Protein AF-0000000086098147 (afdb_homodimer)

Solvent-accessible surface area (backbone atoms only — not comparable to full-atom values): 19513 Å² total; per-residue (Å²): 82,72,62,75,62,62,41,30,36,31,54,43,58,55,86,90,42,42,71,68,48,38,53,51,36,35,34,54,76,64,69,35,59,87,55,44,49,56,26,20,33,31,35,41,34,34,75,43,71,56,96,86,37,81,32,39,36,33,42,40,36,71,19,50,67,72,59,35,91,57,83,54,73,76,68,41,62,80,47,18,20,37,42,38,38,22,32,85,49,65,65,38,50,64,45,44,58,57,50,50,50,50,41,49,71,68,45,60,88,49,50,54,36,36,37,36,24,49,33,83,80,43,64,68,60,75,74,55,85,60,61,74,34,62,79,68,72,29,56,74,40,72,20,14,46,90,80,46,45,54,38,55,58,51,52,50,53,47,48,52,48,13,46,51,34,63,76,50,62,61,71,61,60,58,48,48,54,50,46,56,71,66,44,83,78,63,75,60,61,41,31,35,31,52,45,56,56,86,89,40,42,69,68,49,37,54,50,35,36,34,52,74,65,70,34,56,86,56,44,48,55,24,18,34,30,36,41,33,34,73,44,72,58,96,86,36,83,32,40,36,33,40,40,35,70,19,49,68,70,60,33,90,59,84,56,70,76,67,40,61,79,47,17,19,36,41,38,39,20,34,85,50,66,66,38,50,63,45,44,58,57,49,51,49,49,40,49,70,67,45,58,87,49,51,55,36,37,36,36,24,48,35,84,80,44,64,68,59,75,74,55,85,61,62,74,34,62,79,67,71,29,57,73,41,70,20,16,48,89,78,46,44,53,38,56,58,52,52,50,51,46,47,52,48,14,48,51,35,64,76,52,63,61,72,60,60,59,48,48,55,51,47,55,70,66,41

pLDDT: mean 83.16, std 17.84, range [28.67, 98.31]

Organism: Naegleria lovaniensis (NCBI:txid51637)

InterPro domains:
  IPR001806 Small GTPase [PF00071] (8-161)
  IPR001806 Small GTPase [SM00174] (9-165)
  IPR005225 Small GTP-binding domain [TIGR00231] (5-155)
  IPR027417 P-loop containing nucleoside triphosphate hydrolase [G3DSA:3.40.50.300] (1-178)
  IPR027417 P-loop containing nucleoside triphosphate hydrolase [SSF52540] (4-171)

Radius of gyration: 21.92 Å; Cα contacts (8 Å, |Δi|>4): 686; chains: 2; bounding box: 45×56×49 Å

Secondary structure (DSSP, 8-state):
----SEEEEEEEE-TTSSHHHHHHHHHHHTT-GGG-EEEEEEEEEEEEEETTEEEEEEEEEE-SS----SPPGGGTTT--EEEEEE-SSHHHHHTHHHHHHHHHHHSTT--EEEEE--TTT-GGGGGS--HHHHHTT--EEE--TTT-TTHHHHHHHHHHHHHHHHHS--HHHHHHHHHHHH-/----SEEEEEEEE-TTSSHHHHHHHHHHHTT-GGG-EEEEEEEEEEEEEETTEEEEEEEEEE-SS----SPPGGGTTT--EEEEEE-SSHHHHHTHHHHHHHHHHHSTT--EEEEE--TTT-GGGGGS--HHHHHTT--EEE--TTT-TTHHHHHHHHHHHHHHHHHS--HHHHHHHHHHHH-

Sequence (366 aa):
MSSSKVIKVILLGDSAVGKSKLVERFLIDGYREQQQSTFALNIFTYKSKIDGEDCDIEFWDTAGQERFNNVHPSYYHQAHACILVFDDRQITYKNLEKWYNELQTYRKGIPAIVVCNKIDLNMDVTKTTFNFASKRELPLYYVSAADGTNVVKAFTDALKLAKKCRDNPEKEFVDDVLELLKDMSSSKVIKVILLGDSAVGKSKLVERFLIDGYREQQQSTFALNIFTYKSKIDGEDCDIEFWDTAGQERFNNVHPSYYHQAHACILVFDDRQITYKNLEKWYNELQTYRKGIPAIVVCNKIDLNMDVTKTTFNFASKRELPLYYVSAADGTNVVKAFTDALKLAKKCRDNPEKEFVDDVLELLKD

Foldseek 3Di:
DPQPPDQAEAEDFFPPLCPVLLVVLQCVVVVVVVVDDDWAKDKDWDWDADPNDIDIDIDIDTDDDDDDGDDDLVRLPPHQEYEYEGEPDPVRLVCSVVRVVVNCVRPNDHAYAYEYEPCVVPVCVVVDDRVVCVVVVHHYYYAYSPVGRCSNVVVVVRRVSSVVCSVPPPPVVVVVVVVVVVD/DPQPPDQAEAEDFFPPLCPVLLVVLQCVVVVVVVVDDDWAKDKDWDWDADPNDIDIDIDIDTDDDDDDGDDDLVRLPPHQEYEYEGEPDVVRLVCSVVRVVVNCVRPNDHAYAYEYEPCVVPVCVVVDDRVVCVVVVHHYYYAYSVVGRCSNVVVVVRRVSSVVCSVCPPPVVVVVVVVVVVD

Nearest PDB structures (foldseek):
  1yzn-assembly1_A  TM=6.787E-01  e=1.885E-13  Saccharomyces cerevisiae
  1oiw-assembly1_A  TM=6.828E-01  e=6.830E-13  Homo sapiens
  5ez5-assembly1_A  TM=6.878E-01  e=9.423E-13  Homo sapiens
  4d0g-assembly1_A  TM=6.805E-01  e=1.386E-12  Homo sapiens
  3sfv-assembly1_A  TM=6.787E-01  e=2.320E-12  Homo sapiens

Structure (mmCIF, N/CA/C/O backbone):
data_AF-0000000086098147-model_v1
#
loop_
_entity.id
_entity.type
_entity.pdbx_description
1 polymer 'Rab family small GTPase'
#
loop_
_atom_site.group_PDB
_atom_site.id
_atom_site.type_symbol
_atom_site.label_atom_id
_atom_site.label_alt_id
_atom_site.label_comp_id
_atom_site.label_asym_id
_atom_site.label_entity_id
_atom_site.label_seq_id
_atom_site.pdbx_PDB_ins_code
_atom_site.Cartn_x
_atom_site.Cartn_y
_atom_site.Cartn_z
_atom_site.occupancy
_atom_site.B_iso_or_equiv
_atom_site.auth_seq_id
_atom_site.auth_comp_id
_atom_site.auth_asym_id
_atom_site.auth_atom_id
_atom_site.pdbx_PDB_model_num
ATOM 1 N N . MET A 1 1 ? 25.016 11.453 -5.336 1 28.91 1 MET A N 1
ATOM 2 C CA . MET A 1 1 ? 24.062 10.398 -4.977 1 28.91 1 MET A CA 1
ATOM 3 C C . MET A 1 1 ? 22.656 10.758 -5.445 1 28.91 1 MET A C 1
ATOM 5 O O . MET A 1 1 ? 22.125 11.805 -5.086 1 28.91 1 MET A O 1
ATOM 9 N N . SER A 1 2 ? 22.25 10.445 -6.531 1 37.5 2 SER A N 1
ATOM 10 C CA . SER A 1 2 ? 21.031 10.977 -7.125 1 37.5 2 SER A CA 1
ATOM 11 C C . SER A 1 2 ? 19.844 10.82 -6.18 1 37.5 2 SER A C 1
ATOM 13 O O . SER A 1 2 ? 19.5 9.703 -5.781 1 37.5 2 SER A O 1
ATOM 15 N N . SER A 1 3 ? 19.75 11.641 -5.109 1 45.03 3 SER A N 1
ATOM 16 C CA . SER A 1 3 ? 18.75 11.766 -4.043 1 45.03 3 SER A CA 1
ATOM 17 C C . SER A 1 3 ? 17.359 11.445 -4.547 1 45.03 3 SER A C 1
ATOM 19 O O . SER A 1 3 ? 17.016 11.758 -5.691 1 45.03 3 SER A O 1
ATOM 21 N N . SER A 1 4 ? 16.891 10.359 -4.023 1 55.78 4 SER A N 1
ATOM 22 C CA . SER A 1 4 ? 15.531 10.023 -4.461 1 55.78 4 SER A CA 1
ATOM 23 C C . SER A 1 4 ? 14.695 11.281 -4.688 1 55.78 4 SER A C 1
ATOM 25 O O . SER A 1 4 ? 14.742 12.211 -3.883 1 55.78 4 SER A O 1
ATOM 27 N N . LYS A 1 5 ? 14.312 11.539 -5.836 1 74.19 5 LYS A N 1
ATOM 28 C CA . LYS A 1 5 ? 13.547 12.703 -6.258 1 74.19 5 LYS A CA 1
ATOM 29 C C . LYS A 1 5 ? 12.164 12.719 -5.609 1 74.19 5 LYS A C 1
ATOM 31 O O . LYS A 1 5 ? 11.469 13.734 -5.652 1 74.19 5 LYS A O 1
ATOM 36 N N . VAL A 1 6 ? 11.961 11.648 -4.711 1 88.25 6 VAL A N 1
ATOM 37 C CA . VAL A 1 6 ? 10.578 11.555 -4.242 1 88.25 6 VAL A CA 1
ATOM 38 C C . VAL A 1 6 ? 10.484 12.102 -2.818 1 88.25 6 VAL A C 1
ATOM 40 O O . VAL A 1 6 ? 11.367 11.859 -1.989 1 88.25 6 VAL A O 1
ATOM 43 N N . ILE A 1 7 ? 9.539 12.938 -2.564 1 92.69 7 ILE A N 1
ATOM 44 C CA . ILE A 1 7 ? 9.172 13.383 -1.225 1 92.69 7 ILE A CA 1
ATOM 45 C C . ILE A 1 7 ? 7.965 12.586 -0.731 1 92.69 7 ILE A C 1
ATOM 47 O O . ILE A 1 7 ? 6.887 12.656 -1.322 1 92.69 7 ILE A O 1
ATOM 51 N N . LYS A 1 8 ? 8.188 11.805 0.292 1 93.06 8 LYS A N 1
ATOM 52 C CA . LYS A 1 8 ? 7.152 10.945 0.85 1 93.06 8 LYS A CA 1
ATOM 53 C C . LYS A 1 8 ? 6.59 11.531 2.145 1 93.06 8 LYS A C 1
ATOM 55 O O . LYS A 1 8 ? 7.32 11.695 3.125 1 93.06 8 LYS A O 1
ATOM 60 N N . VAL A 1 9 ? 5.301 11.828 2.133 1 96.25 9 VAL A N 1
ATOM 61 C CA . VAL A 1 9 ? 4.586 12.312 3.311 1 96.25 9 VAL A CA 1
ATOM 62 C C . VAL A 1 9 ? 3.537 11.281 3.732 1 96.25 9 VAL A C 1
ATOM 64 O O . VAL A 1 9 ? 2.756 10.805 2.904 1 96.25 9 VAL A O 1
ATOM 67 N N . ILE A 1 10 ? 3.51 10.906 5.031 1 95.62 10 ILE A N 1
ATOM 68 C CA . ILE A 1 10 ? 2.545 9.922 5.516 1 95.62 10 ILE A CA 1
ATOM 69 C C . ILE A 1 10 ? 1.499 10.609 6.387 1 95.62 10 ILE A C 1
ATOM 71 O O . ILE A 1 10 ? 1.782 11.633 7.02 1 95.62 10 ILE A O 1
ATOM 75 N N . LEU A 1 11 ? 0.272 10.102 6.348 1 95.25 11 LEU A N 1
ATOM 76 C CA . LEU A 1 11 ? -0.796 10.578 7.219 1 95.25 11 LEU A CA 1
ATOM 77 C C . LEU A 1 11 ? -1.138 9.539 8.281 1 95.25 11 LEU A C 1
ATOM 79 O O . LEU A 1 11 ? -1.295 8.359 7.973 1 95.25 11 LEU A O 1
ATOM 83 N N . LEU A 1 12 ? -1.218 9.977 9.484 1 93.62 12 LEU A N 1
ATOM 84 C CA . LEU A 1 12 ? -1.611 9.125 10.602 1 93.62 12 LEU A CA 1
ATOM 85 C C . LEU A 1 12 ? -2.801 9.719 11.352 1 93.62 12 LEU A C 1
ATOM 87 O O . LEU A 1 12 ? -2.902 10.938 11.492 1 93.62 12 LEU A O 1
ATOM 91 N N . GLY A 1 13 ? -3.607 8.875 11.828 1 92.5 13 GLY A N 1
ATOM 92 C CA . GLY A 1 13 ? -4.805 9.234 12.578 1 92.5 13 GLY A CA 1
ATOM 93 C C . GLY A 1 13 ? -5.879 8.164 12.523 1 92.5 13 GLY A C 1
ATOM 94 O O . GLY A 1 13 ? -5.777 7.211 11.75 1 92.5 13 GLY A O 1
ATOM 95 N N . ASP A 1 14 ? -6.898 8.391 13.281 1 89 14 ASP A N 1
ATOM 96 C CA . ASP A 1 14 ? -7.977 7.41 13.367 1 89 14 ASP A CA 1
ATOM 97 C C . ASP A 1 14 ? -8.695 7.266 12.023 1 89 14 ASP A C 1
ATOM 99 O O . ASP A 1 14 ? -8.625 8.156 11.172 1 89 14 ASP A O 1
ATOM 103 N N . SER A 1 15 ? -9.375 6.09 11.891 1 81.88 15 SER A N 1
ATOM 104 C CA . SER A 1 15 ? -10.297 5.93 10.766 1 81.88 15 SER A CA 1
ATOM 105 C C . SER A 1 15 ? -11.383 6.996 10.789 1 81.88 15 SER A C 1
ATOM 107 O O . SER A 1 15 ? -11.812 7.434 11.859 1 81.88 15 SER A O 1
ATOM 109 N N . ALA A 1 16 ? -11.711 7.496 9.633 1 87.5 16 ALA A N 1
ATOM 110 C CA . ALA A 1 16 ? -12.875 8.352 9.414 1 87.5 16 ALA A CA 1
ATOM 111 C C . ALA A 1 16 ? -12.594 9.789 9.852 1 87.5 16 ALA A C 1
ATOM 113 O O . ALA A 1 16 ? -13.5 10.625 9.875 1 87.5 16 ALA A O 1
ATOM 114 N N . VAL A 1 17 ? -11.305 10.125 10.211 1 93.12 17 VAL A N 1
ATOM 115 C CA . VAL A 1 17 ? -11.016 11.508 10.57 1 93.12 17 VAL A CA 1
ATOM 116 C C . VAL A 1 17 ? -10.891 12.352 9.305 1 93.12 17 VAL A C 1
ATOM 118 O O . VAL A 1 17 ? -10.875 13.586 9.375 1 93.12 17 VAL A O 1
ATOM 121 N N . GLY A 1 18 ? -10.719 11.789 8.125 1 92.5 18 GLY A N 1
ATOM 122 C CA . GLY A 1 18 ? -10.75 12.508 6.863 1 92.5 18 GLY A CA 1
ATOM 123 C C . GLY A 1 18 ? -9.391 12.602 6.195 1 92.5 18 GLY A C 1
ATOM 124 O O . GLY A 1 18 ? -9.125 13.531 5.43 1 92.5 18 GLY A O 1
ATOM 125 N N . LYS A 1 19 ? -8.484 11.664 6.473 1 91.94 19 LYS A N 1
ATOM 126 C CA . LYS A 1 19 ? -7.137 11.672 5.918 1 91.94 19 LYS A CA 1
ATOM 127 C C . LYS A 1 19 ? -7.172 11.672 4.391 1 91.94 19 LYS A C 1
ATOM 129 O O . LYS A 1 19 ? -6.551 12.531 3.754 1 91.94 19 LYS A O 1
ATOM 134 N N . SER A 1 20 ? -7.996 10.789 3.826 1 88.38 20 SER A N 1
ATOM 135 C CA . SER A 1 20 ? -8.07 10.695 2.373 1 88.38 20 SER A CA 1
ATOM 136 C C . SER A 1 20 ? -8.727 11.93 1.771 1 88.38 20 SER A C 1
ATOM 138 O O . SER A 1 20 ? -8.273 12.438 0.742 1 88.38 20 SER A O 1
ATOM 140 N N . LYS A 1 21 ? -9.781 12.43 2.449 1 91.62 21 LYS A N 1
ATOM 141 C CA . LYS A 1 21 ? -10.477 13.602 1.944 1 91.62 21 LYS A CA 1
ATOM 142 C C . LYS A 1 21 ? -9.578 14.836 1.978 1 91.62 21 LYS A C 1
ATOM 144 O O . LYS A 1 21 ? -9.68 15.711 1.112 1 91.62 21 LYS A O 1
ATOM 149 N N . LEU A 1 22 ? -8.688 14.883 3 1 95.12 22 LEU A N 1
ATOM 150 C CA . LEU A 1 22 ? -7.738 15.992 3.082 1 95.12 22 LEU A CA 1
ATOM 151 C C . LEU A 1 22 ? -6.781 15.977 1.894 1 95.12 22 LEU A C 1
ATOM 153 O O . LEU A 1 22 ? -6.543 17.016 1.271 1 95.12 22 LEU A O 1
ATOM 157 N N . VAL A 1 23 ? -6.262 14.82 1.572 1 92.94 23 VAL A N 1
ATOM 158 C CA . VAL A 1 23 ? -5.34 14.703 0.45 1 92.94 23 VAL A CA 1
ATOM 159 C C . VAL A 1 23 ? -6.051 15.07 -0.85 1 92.94 23 VAL A C 1
ATOM 161 O O . VAL A 1 23 ? -5.527 15.844 -1.653 1 92.94 23 VAL A O 1
ATOM 164 N N . GLU A 1 24 ? -7.262 14.555 -0.996 1 89.38 24 GLU A N 1
ATOM 165 C CA . GLU A 1 24 ? -8.047 14.852 -2.191 1 89.38 24 GLU A CA 1
ATOM 166 C C . GLU A 1 24 ? -8.305 16.344 -2.324 1 89.38 24 GLU A C 1
ATOM 168 O O . GLU A 1 24 ? -8.156 16.922 -3.408 1 89.38 24 GLU A O 1
ATOM 173 N N . ARG A 1 25 ? -8.711 16.953 -1.198 1 92.12 25 ARG A N 1
ATOM 174 C CA . ARG A 1 25 ? -8.984 18.391 -1.182 1 92.12 25 ARG A CA 1
ATOM 175 C C . ARG A 1 25 ? -7.738 19.188 -1.566 1 92.12 25 ARG A C 1
ATOM 177 O O . ARG A 1 25 ? -7.82 20.125 -2.357 1 92.12 25 ARG A O 1
ATOM 184 N N . PHE A 1 26 ? -6.621 18.828 -1.084 1 93.75 26 PHE A N 1
ATOM 185 C CA . PHE A 1 26 ? -5.367 19.5 -1.393 1 93.75 26 PHE A CA 1
ATOM 186 C C . PHE A 1 26 ? -5.047 19.406 -2.879 1 93.75 26 PHE A C 1
ATOM 188 O O . PHE A 1 26 ? -4.684 20.406 -3.51 1 93.75 26 PHE A O 1
ATOM 195 N N . LEU A 1 27 ? -5.18 18.234 -3.389 1 89 27 LEU A N 1
ATOM 196 C CA . LEU A 1 27 ? -4.859 18.016 -4.793 1 89 27 LEU A CA 1
ATOM 197 C C . LEU A 1 27 ? -5.82 18.781 -5.699 1 89 27 LEU A C 1
ATOM 199 O O . LEU A 1 27 ? -5.41 19.328 -6.723 1 89 27 LEU A O 1
ATOM 203 N N . ILE A 1 28 ? -7.059 18.844 -5.297 1 84.19 28 ILE A N 1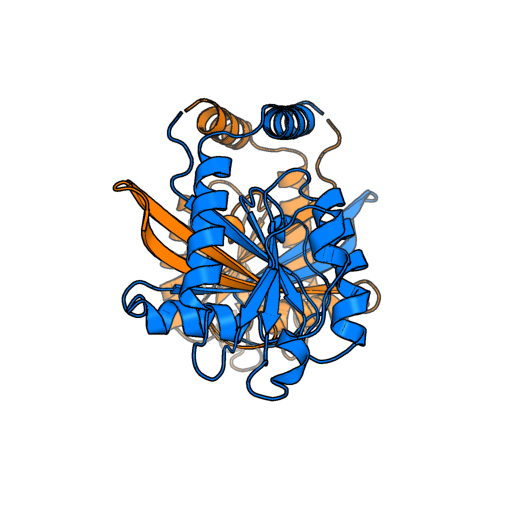
ATOM 204 C CA . ILE A 1 28 ? -8.078 19.547 -6.066 1 84.19 28 ILE A CA 1
ATOM 205 C C . ILE A 1 28 ? -7.805 21.047 -6.02 1 84.19 28 ILE A C 1
ATOM 207 O O . ILE A 1 28 ? -7.789 21.719 -7.055 1 84.19 28 ILE A O 1
ATOM 211 N N . ASP A 1 29 ? -7.562 21.547 -4.832 1 86.25 29 ASP A N 1
ATOM 212 C CA . ASP A 1 29 ? -7.395 22.984 -4.637 1 86.25 29 ASP A CA 1
ATOM 213 C C . ASP A 1 29 ? -6.102 23.484 -5.273 1 86.25 29 ASP A C 1
ATOM 215 O O . ASP A 1 29 ? -5.984 24.656 -5.629 1 86.25 29 ASP A O 1
ATOM 219 N N . GLY A 1 30 ? -5.176 22.641 -5.441 1 77 30 GLY A N 1
ATOM 220 C CA . GLY A 1 30 ? -3.918 23.016 -6.07 1 77 30 GLY A CA 1
ATOM 221 C C . GLY A 1 30 ? -3.912 22.781 -7.57 1 77 30 GLY A C 1
ATOM 222 O O . GLY A 1 30 ? -2.891 23 -8.227 1 77 30 GLY A O 1
ATOM 223 N N . TYR A 1 31 ? -5.094 22.469 -8.133 1 67.94 31 TYR A N 1
ATOM 224 C CA . TYR A 1 31 ? -5.246 22.141 -9.547 1 67.94 31 TYR A CA 1
ATOM 225 C C . TYR A 1 31 ? -4.234 21.078 -9.977 1 67.94 31 TYR A C 1
ATOM 227 O O . TYR A 1 31 ? -3.605 21.203 -11.031 1 67.94 31 TYR A O 1
ATOM 235 N N . ARG A 1 32 ? -3.992 20.25 -9.078 1 69.81 32 ARG A N 1
ATOM 236 C CA . ARG A 1 32 ? -2.998 19.203 -9.297 1 69.81 32 ARG A CA 1
ATOM 237 C C . ARG A 1 32 ? -3.658 17.891 -9.727 1 69.81 32 ARG A C 1
ATOM 239 O O . ARG A 1 32 ? -3.002 16.859 -9.797 1 69.81 32 ARG A O 1
ATOM 246 N N . GLU A 1 33 ? -4.93 18 -10.102 1 63.22 33 GLU A N 1
ATOM 247 C CA . GLU A 1 33 ? -5.707 16.797 -10.391 1 63.22 33 GLU A CA 1
ATOM 248 C C . GLU A 1 33 ? -5.219 16.125 -11.672 1 63.22 33 GLU A C 1
ATOM 250 O O . GLU A 1 33 ? -5.262 14.898 -11.781 1 63.22 33 GLU A O 1
ATOM 255 N N . GLN A 1 34 ? -4.773 16.984 -12.516 1 60.09 34 GLN A N 1
ATOM 256 C CA . GLN A 1 34 ? -4.414 16.422 -13.812 1 60.09 34 GLN A CA 1
ATOM 257 C C . GLN A 1 34 ? -3.08 15.68 -13.742 1 60.09 34 GLN A C 1
ATOM 259 O O . GLN A 1 34 ? -2.783 14.836 -14.594 1 60.09 34 GLN A O 1
ATOM 264 N N . GLN A 1 35 ? -2.332 15.938 -12.711 1 62.41 35 GLN A N 1
ATOM 265 C CA . GLN A 1 35 ? -1.007 15.336 -12.617 1 62.41 35 GLN A CA 1
ATOM 266 C C . GLN A 1 35 ? -0.928 14.359 -11.438 1 62.41 35 GLN A C 1
ATOM 268 O O . GLN A 1 35 ? 0.165 14.016 -10.992 1 62.41 35 GLN A O 1
ATOM 273 N N . GLN A 1 36 ? -2.152 13.992 -11.039 1 72.81 36 GLN A N 1
ATOM 274 C CA . GLN A 1 36 ? -2.119 13.141 -9.859 1 72.81 36 GLN A CA 1
ATOM 275 C C . GLN A 1 36 ? -2.496 11.703 -10.203 1 72.81 36 GLN A C 1
ATOM 277 O O . GLN A 1 36 ? -3.215 11.461 -11.172 1 72.81 36 GLN A O 1
ATOM 282 N N . SER A 1 37 ? -1.843 10.773 -9.57 1 75.62 37 SER A N 1
ATOM 283 C CA . SER A 1 37 ? -2.219 9.359 -9.617 1 75.62 37 SER A CA 1
ATOM 284 C C . SER A 1 37 ? -2.434 8.805 -8.211 1 75.62 37 SER A C 1
ATOM 286 O O . SER A 1 37 ? -1.877 9.32 -7.242 1 75.62 37 SER A O 1
ATOM 288 N N . THR A 1 38 ? -3.385 7.922 -8.141 1 75.62 38 THR A N 1
ATOM 289 C CA . THR A 1 38 ? -3.613 7.227 -6.879 1 75.62 38 THR A CA 1
ATOM 290 C C . THR A 1 38 ? -3.381 5.73 -7.039 1 75.62 38 THR A C 1
ATOM 292 O O . THR A 1 38 ? -3.781 5.137 -8.039 1 75.62 38 THR A O 1
ATOM 295 N N . PHE A 1 39 ? -2.607 5.215 -6.188 1 77.06 39 PHE A N 1
ATOM 296 C CA . PHE A 1 39 ? -2.363 3.781 -6.117 1 77.06 39 PHE A CA 1
ATOM 297 C C . PHE A 1 39 ? -2.967 3.191 -4.848 1 77.06 39 PHE A C 1
ATOM 299 O O . PHE A 1 39 ? -2.904 3.805 -3.781 1 77.06 39 PHE A O 1
ATOM 306 N N . ALA A 1 40 ? -3.65 2.068 -5.02 1 78.62 40 ALA A N 1
ATOM 307 C CA . ALA A 1 40 ? -4.18 1.323 -3.883 1 78.62 40 ALA A CA 1
ATOM 308 C C . ALA A 1 40 ? -3.523 -0.049 -3.77 1 78.62 40 ALA A C 1
ATOM 310 O O . ALA A 1 40 ? -3.297 -0.72 -4.777 1 78.62 40 ALA A O 1
ATOM 311 N N . LEU A 1 41 ? -3.205 -0.387 -2.619 1 82.69 41 LEU A N 1
ATOM 312 C CA . LEU A 1 41 ? -2.479 -1.625 -2.361 1 82.69 41 LEU A CA 1
ATOM 313 C C . LEU A 1 41 ? -3.059 -2.357 -1.157 1 82.69 41 LEU A C 1
ATOM 315 O O . LEU A 1 41 ? -3.387 -1.733 -0.145 1 82.69 41 LEU A O 1
ATOM 319 N N . ASN A 1 42 ? -3.258 -3.691 -1.294 1 82.88 42 ASN A N 1
ATOM 320 C CA . ASN A 1 42 ? -3.605 -4.57 -0.183 1 82.88 42 ASN A CA 1
ATOM 321 C C . ASN A 1 42 ? -2.441 -5.48 0.198 1 82.88 42 ASN A C 1
ATOM 323 O O . ASN A 1 42 ? -1.794 -6.066 -0.672 1 82.88 42 ASN A O 1
ATOM 327 N N . ILE A 1 43 ? -2.174 -5.492 1.425 1 83.56 43 ILE A N 1
ATOM 328 C CA . ILE A 1 43 ? -1.152 -6.395 1.94 1 83.56 43 ILE A CA 1
ATOM 329 C C . ILE A 1 43 ? -1.794 -7.422 2.871 1 83.56 43 ILE A C 1
ATOM 331 O O . ILE A 1 43 ? -2.398 -7.062 3.883 1 83.56 43 ILE A O 1
ATOM 335 N N . PHE A 1 44 ? -1.731 -8.758 2.518 1 84.31 44 PHE A N 1
ATOM 336 C CA . PHE A 1 44 ? -2.182 -9.867 3.35 1 84.31 44 PHE A CA 1
ATOM 337 C C . PHE A 1 44 ? -1.006 -10.508 4.078 1 84.31 44 PHE A C 1
ATOM 339 O O . PHE A 1 44 ? -0.03 -10.922 3.445 1 84.31 44 PHE A O 1
ATOM 346 N N . THR A 1 45 ? -1 -10.609 5.383 1 85.25 45 THR A N 1
ATOM 347 C CA . THR A 1 45 ? 0.094 -11.203 6.145 1 85.25 45 THR A CA 1
ATOM 348 C C . THR A 1 45 ? -0.401 -12.391 6.965 1 85.25 45 THR A C 1
ATOM 350 O O . THR A 1 45 ? -1.552 -12.406 7.406 1 85.25 45 THR A O 1
ATOM 353 N N . TYR A 1 46 ? 0.422 -13.414 7.047 1 83.75 46 TYR A N 1
ATOM 354 C CA . TYR A 1 46 ? 0.183 -14.523 7.961 1 83.75 46 TYR A CA 1
ATOM 355 C C . TYR A 1 46 ? 1.485 -15.234 8.305 1 83.75 46 TYR A C 1
ATOM 357 O O . TYR A 1 46 ? 2.502 -15.047 7.633 1 83.75 46 TYR A O 1
ATOM 365 N N . LYS A 1 47 ? 1.435 -15.898 9.445 1 84.88 47 LYS A N 1
ATOM 366 C CA . LYS A 1 47 ? 2.592 -16.688 9.867 1 84.88 47 LYS A CA 1
ATOM 367 C C . LYS A 1 47 ? 2.455 -18.141 9.43 1 84.88 47 LYS A C 1
ATOM 369 O O . LYS A 1 47 ? 1.365 -18.719 9.5 1 84.88 47 LYS A O 1
ATOM 374 N N . SER A 1 48 ? 3.613 -18.641 8.891 1 83.44 48 SER A N 1
ATOM 375 C CA . SER A 1 48 ? 3.609 -20.031 8.469 1 83.44 48 SER A CA 1
ATOM 376 C C . SER A 1 48 ? 4.969 -20.688 8.711 1 83.44 48 SER A C 1
ATOM 378 O O . SER A 1 48 ? 5.969 -19.984 8.906 1 83.44 48 SER A O 1
ATOM 380 N N . LYS A 1 49 ? 4.836 -22 8.797 1 82.38 49 LYS A N 1
ATOM 381 C CA . LYS A 1 49 ? 6.066 -22.781 8.82 1 82.38 49 LYS A CA 1
ATOM 382 C C . LYS A 1 49 ? 6.375 -23.375 7.449 1 82.38 49 LYS A C 1
ATOM 384 O O . LYS A 1 49 ? 5.547 -24.062 6.867 1 82.38 49 LYS A O 1
ATOM 389 N N . ILE A 1 50 ? 7.488 -22.891 6.875 1 84.19 50 ILE A N 1
ATOM 390 C CA . ILE A 1 50 ? 7.941 -23.438 5.602 1 84.19 50 ILE A CA 1
ATOM 391 C C . ILE A 1 50 ? 9.258 -24.203 5.805 1 84.19 50 ILE A C 1
ATOM 393 O O . ILE A 1 50 ? 10.25 -23.625 6.254 1 84.19 50 ILE A O 1
ATOM 397 N N . ASP A 1 51 ? 9.25 -25.516 5.453 1 82.38 51 ASP A N 1
ATOM 398 C CA . ASP A 1 51 ? 10.406 -26.375 5.66 1 82.38 51 ASP A CA 1
ATOM 399 C C . ASP A 1 51 ? 10.922 -26.281 7.094 1 82.38 51 ASP A C 1
ATOM 401 O O . ASP A 1 51 ? 12.125 -26.109 7.316 1 82.38 51 ASP A O 1
ATOM 405 N N . GLY A 1 52 ? 10.055 -26.172 8.055 1 81.56 52 GLY A N 1
ATOM 406 C CA . GLY A 1 52 ? 10.375 -26.203 9.477 1 81.56 52 GLY A CA 1
ATOM 407 C C . GLY A 1 52 ? 10.75 -24.844 10.039 1 81.56 52 GLY A C 1
ATOM 408 O O . GLY A 1 52 ? 10.992 -24.719 11.234 1 81.56 52 GLY A O 1
ATOM 409 N N . GLU A 1 53 ? 10.82 -23.875 9.188 1 84.94 53 GLU A N 1
ATOM 410 C CA . GLU A 1 53 ? 11.211 -22.531 9.633 1 84.94 53 GLU A CA 1
ATOM 411 C C . GLU A 1 53 ? 10.008 -21.609 9.719 1 84.94 53 GLU A C 1
ATOM 413 O O . GLU A 1 53 ? 9.18 -21.562 8.812 1 84.94 53 GLU A O 1
ATOM 418 N N . ASP A 1 54 ? 9.961 -20.922 10.828 1 85.88 54 ASP A N 1
ATOM 419 C CA . ASP A 1 54 ? 8.914 -19.906 10.992 1 85.88 54 ASP A CA 1
ATOM 420 C C . ASP A 1 54 ? 9.164 -18.719 10.078 1 85.88 54 ASP A C 1
ATOM 422 O O . ASP A 1 54 ? 10.25 -18.125 10.086 1 85.88 54 ASP A O 1
ATOM 426 N N . CYS A 1 55 ? 8.117 -18.469 9.242 1 86.81 55 CYS A N 1
ATOM 427 C CA . CYS A 1 55 ? 8.25 -17.391 8.281 1 86.81 55 CYS A CA 1
ATOM 428 C C . CYS A 1 55 ? 7.059 -16.438 8.375 1 86.81 55 CYS A C 1
ATOM 430 O O . CYS A 1 55 ? 5.93 -16.859 8.602 1 86.81 55 CYS A O 1
ATOM 432 N N . ASP A 1 56 ? 7.344 -15.148 8.352 1 87.5 56 ASP A N 1
ATOM 433 C CA . ASP A 1 56 ? 6.305 -14.148 8.125 1 87.5 56 ASP A CA 1
ATOM 434 C C . ASP A 1 56 ? 6.047 -13.945 6.637 1 87.5 56 ASP A C 1
ATOM 436 O O . ASP A 1 56 ? 6.953 -13.562 5.895 1 87.5 56 ASP A O 1
ATOM 440 N N . ILE A 1 57 ? 4.836 -14.25 6.285 1 91.56 57 ILE A N 1
ATOM 441 C CA . ILE A 1 57 ? 4.496 -14.203 4.867 1 91.56 57 ILE A CA 1
ATOM 442 C C . ILE A 1 57 ? 3.66 -12.953 4.578 1 91.56 57 ILE A C 1
ATOM 444 O O . ILE A 1 57 ? 2.756 -12.617 5.344 1 91.56 57 ILE A O 1
ATOM 448 N N . GLU A 1 58 ? 4.004 -12.266 3.514 1 90.62 58 GLU A N 1
ATOM 449 C CA . GLU A 1 58 ? 3.195 -11.148 3.023 1 90.62 58 GLU A CA 1
ATOM 450 C C . GLU A 1 58 ? 2.844 -11.328 1.549 1 90.62 58 GLU A C 1
ATOM 452 O O . GLU A 1 58 ? 3.729 -11.523 0.714 1 90.62 58 GLU A O 1
ATOM 457 N N . PHE A 1 59 ? 1.533 -11.32 1.228 1 92.88 59 PHE A N 1
ATOM 458 C CA . PHE A 1 59 ? 1.065 -11.188 -0.147 1 92.88 59 PHE A CA 1
ATOM 459 C C . PHE A 1 59 ? 0.705 -9.742 -0.457 1 92.88 59 PHE A C 1
ATOM 461 O O . PHE A 1 59 ? -0.07 -9.117 0.273 1 92.88 59 PHE A O 1
ATOM 468 N N . TRP A 1 60 ? 1.311 -9.141 -1.424 1 89.88 60 TRP A N 1
ATOM 469 C CA . TRP A 1 60 ? 1.011 -7.785 -1.861 1 89.88 60 TRP A CA 1
ATOM 470 C C . TRP A 1 60 ? 0.148 -7.797 -3.119 1 89.88 60 TRP A C 1
ATOM 472 O O . TRP A 1 60 ? 0.474 -8.469 -4.098 1 89.88 60 TRP A O 1
ATOM 482 N N . ASP A 1 61 ? -0.953 -7.121 -3.062 1 88.56 61 ASP A N 1
ATOM 483 C CA . ASP A 1 61 ? -1.94 -7.074 -4.137 1 88.56 61 ASP A CA 1
ATOM 484 C C . ASP A 1 61 ? -2.367 -5.637 -4.426 1 88.56 61 ASP A C 1
ATOM 486 O O . ASP A 1 61 ? -2.504 -4.824 -3.508 1 88.56 61 ASP A O 1
ATOM 490 N N . THR A 1 62 ? -2.449 -5.219 -5.59 1 80.62 62 THR A N 1
ATOM 491 C CA . THR A 1 62 ? -2.957 -3.898 -5.941 1 80.62 62 THR A CA 1
ATOM 492 C C . THR A 1 62 ? -4.48 -3.859 -5.836 1 80.62 62 THR A C 1
ATOM 494 O O . THR A 1 62 ? -5.156 -4.836 -6.164 1 80.62 62 THR A O 1
ATOM 497 N N . ALA A 1 63 ? -4.883 -2.873 -4.688 1 64.88 63 ALA A N 1
ATOM 498 C CA . ALA A 1 63 ? -6.27 -2.852 -4.227 1 64.88 63 ALA A CA 1
ATOM 499 C C . ALA A 1 63 ? -7.211 -2.41 -5.348 1 64.88 63 ALA A C 1
ATOM 501 O O . ALA A 1 63 ? -6.859 -1.555 -6.16 1 64.88 63 ALA A O 1
ATOM 502 N N . GLY A 1 64 ? -8.195 -3.25 -5.625 1 46.44 64 GLY A N 1
ATOM 503 C CA . GLY A 1 64 ? -9.508 -2.672 -5.867 1 46.44 64 GLY A CA 1
ATOM 504 C C . GLY A 1 64 ? -10.227 -2.26 -4.594 1 46.44 64 GLY A C 1
ATOM 505 O O . GLY A 1 64 ? -10.844 -1.193 -4.539 1 46.44 64 GLY A O 1
ATOM 506 N N . GLN A 1 65 ? -10.711 -3.121 -3.602 1 39.75 65 GLN A N 1
ATOM 507 C CA . GLN A 1 65 ? -11.805 -2.885 -2.666 1 39.75 65 GLN A CA 1
ATOM 508 C C . GLN A 1 65 ? -11.281 -2.457 -1.3 1 39.75 65 GLN A C 1
ATOM 510 O O . GLN A 1 65 ? -10.07 -2.441 -1.071 1 39.75 65 GLN A O 1
ATOM 515 N N . GLU A 1 66 ? -11.352 -3.17 -0.059 1 36.66 66 GLU A N 1
ATOM 516 C CA . GLU A 1 66 ? -11.977 -2.895 1.231 1 36.66 66 GLU A CA 1
ATOM 517 C C . GLU A 1 66 ? -10.938 -2.469 2.266 1 36.66 66 GLU A C 1
ATOM 519 O O . GLU A 1 66 ? -9.742 -2.746 2.109 1 36.66 66 GLU A O 1
ATOM 524 N N . ARG A 1 67 ? -11.32 -1.898 3.537 1 37.97 67 ARG A N 1
ATOM 525 C CA . ARG A 1 67 ? -10.992 -0.996 4.637 1 37.97 67 ARG A CA 1
ATOM 526 C C . ARG A 1 67 ? -10.141 -1.699 5.688 1 37.97 67 ARG A C 1
ATOM 528 O O . ARG A 1 67 ? -10.391 -2.857 6.023 1 37.97 67 ARG A O 1
ATOM 535 N N . PHE A 1 68 ? -8.828 -1.655 5.996 1 40.78 68 PHE A N 1
ATOM 536 C CA . PHE A 1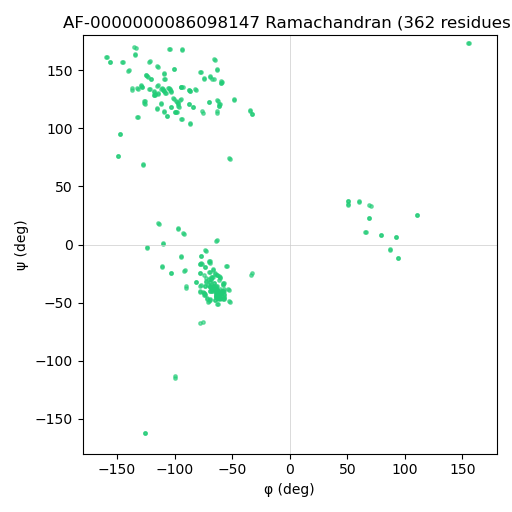 68 ? -8.18 -2.322 7.117 1 40.78 68 PHE A CA 1
ATOM 537 C C . PHE A 1 68 ? -7.605 -1.303 8.094 1 40.78 68 PHE A C 1
ATOM 539 O O . PHE A 1 68 ? -7.309 -0.168 7.715 1 40.78 68 PHE A O 1
ATOM 546 N N . ASN A 1 69 ? -7.426 -1.611 9.492 1 46.22 69 ASN A N 1
ATOM 547 C CA . ASN A 1 69 ? -7.168 -0.826 10.688 1 46.22 69 ASN A CA 1
ATOM 548 C C . ASN A 1 69 ? -5.672 -0.656 10.938 1 46.22 69 ASN A C 1
ATOM 550 O O . ASN A 1 69 ? -5.258 0.281 11.625 1 46.22 69 ASN A O 1
ATOM 554 N N . ASN A 1 70 ? -4.711 -1.585 10.719 1 54.97 70 ASN A N 1
ATOM 555 C CA . ASN A 1 70 ? -3.318 -1.433 11.117 1 54.97 70 ASN A CA 1
ATOM 556 C C . ASN A 1 70 ? -2.436 -1.03 9.945 1 54.97 70 ASN A C 1
ATOM 558 O O . ASN A 1 70 ? -2.732 -1.366 8.797 1 54.97 70 ASN A O 1
ATOM 562 N N . VAL A 1 71 ? -1.35 -0.287 10.375 1 63.84 71 VAL A N 1
ATOM 563 C CA . VAL A 1 71 ? -0.5 0.273 9.328 1 63.84 71 VAL A CA 1
ATOM 564 C C . VAL A 1 71 ? 0.669 -0.669 9.047 1 63.84 71 VAL A C 1
ATOM 566 O O . VAL A 1 71 ? 1.286 -1.191 9.984 1 63.84 71 VAL A O 1
ATOM 569 N N . HIS A 1 72 ? 0.917 -1.103 7.883 1 69.5 72 HIS A N 1
ATOM 570 C CA . HIS A 1 72 ? 2.039 -1.948 7.488 1 69.5 72 HIS A CA 1
ATOM 571 C C . HIS A 1 72 ? 3.361 -1.196 7.605 1 69.5 72 HIS A C 1
ATOM 573 O O . HIS A 1 72 ? 3.426 0 7.316 1 69.5 72 HIS A O 1
ATOM 579 N N . PRO A 1 73 ? 4.516 -1.774 8.023 1 67.88 73 PRO A N 1
ATOM 580 C CA . PRO A 1 73 ? 5.812 -1.127 8.234 1 67.88 73 PRO A CA 1
ATOM 581 C C . PRO A 1 73 ? 6.281 -0.342 7.012 1 67.88 73 PRO A C 1
ATOM 583 O O . PRO A 1 73 ? 6.934 0.697 7.152 1 67.88 73 PRO A O 1
ATOM 586 N N . SER A 1 74 ? 6.047 -0.861 5.773 1 77.81 74 SER A N 1
ATOM 587 C CA . SER A 1 74 ? 6.445 -0.169 4.555 1 77.81 74 SER A CA 1
ATOM 588 C C . SER A 1 74 ? 5.867 1.242 4.504 1 77.81 74 SER A C 1
ATOM 590 O O . SER A 1 74 ? 6.379 2.102 3.781 1 77.81 74 SER A O 1
ATOM 592 N N . TYR A 1 75 ? 4.871 1.461 5.297 1 84.38 75 TYR A N 1
ATOM 593 C CA . TYR A 1 75 ? 4.199 2.754 5.367 1 84.38 75 TYR A CA 1
ATOM 594 C C . TYR A 1 75 ? 5.148 3.834 5.875 1 84.38 75 TYR A C 1
ATOM 596 O O . TYR A 1 75 ? 5.18 4.945 5.336 1 84.38 75 TYR A O 1
ATOM 604 N N . TYR A 1 76 ? 5.984 3.43 6.793 1 85.62 76 TYR A N 1
ATOM 605 C CA . TYR A 1 76 ? 6.855 4.383 7.469 1 85.62 76 TYR A CA 1
ATOM 606 C C . TYR A 1 76 ? 8.188 4.512 6.746 1 85.62 76 TYR A C 1
ATOM 608 O O . TYR A 1 76 ? 8.891 5.516 6.891 1 85.62 76 TYR A O 1
ATOM 616 N N . HIS A 1 77 ? 8.523 3.506 5.988 1 84.69 77 HIS A N 1
ATOM 617 C CA . HIS A 1 77 ? 9.844 3.439 5.379 1 84.69 77 HIS A CA 1
ATOM 618 C C . HIS A 1 77 ? 10.078 4.621 4.445 1 84.69 77 HIS A C 1
ATOM 620 O O . HIS A 1 77 ? 9.281 4.867 3.535 1 84.69 77 HIS A O 1
ATOM 626 N N . GLN A 1 78 ? 11.117 5.449 4.684 1 87 78 GLN A N 1
ATOM 627 C CA . GLN A 1 78 ? 11.594 6.562 3.871 1 87 78 GLN A CA 1
ATOM 628 C C . GLN A 1 78 ? 10.594 7.715 3.869 1 87 78 GLN A C 1
ATOM 630 O O . GLN A 1 78 ? 10.539 8.5 2.916 1 87 78 GLN A O 1
ATOM 635 N N . ALA A 1 79 ? 9.797 7.73 4.879 1 92.94 79 ALA A N 1
ATOM 636 C CA . ALA A 1 79 ? 8.93 8.898 5.027 1 92.94 79 ALA A CA 1
ATOM 637 C C . ALA A 1 79 ? 9.742 10.133 5.402 1 92.94 79 ALA A C 1
ATOM 639 O O . ALA A 1 79 ? 10.719 10.039 6.145 1 92.94 79 ALA A O 1
ATOM 640 N N . HIS A 1 80 ? 9.328 11.297 4.895 1 95.69 80 HIS A N 1
ATOM 641 C CA . HIS A 1 80 ? 10.078 12.523 5.113 1 95.69 80 HIS A CA 1
ATOM 642 C C . HIS A 1 80 ? 9.312 13.484 6.027 1 95.69 80 HIS A C 1
ATOM 644 O O . HIS A 1 80 ? 9.898 14.422 6.574 1 95.69 80 HIS A O 1
ATOM 650 N N . ALA A 1 81 ? 8.039 13.281 6.148 1 97.06 81 ALA A N 1
ATOM 651 C CA . ALA A 1 81 ? 7.215 14.039 7.086 1 97.06 81 ALA A CA 1
ATOM 652 C C . ALA A 1 81 ? 5.922 13.297 7.406 1 97.06 81 ALA A C 1
ATOM 654 O O . ALA A 1 81 ? 5.551 12.359 6.699 1 97.06 81 ALA A O 1
ATOM 655 N N . CYS A 1 82 ? 5.312 13.688 8.492 1 97.94 82 CYS A N 1
ATOM 656 C CA . CYS A 1 82 ? 4.059 13.078 8.914 1 97.94 82 CYS A CA 1
ATOM 657 C C . CYS A 1 82 ? 3.004 14.141 9.195 1 97.94 82 CYS A C 1
ATOM 659 O O . CYS A 1 82 ? 3.311 15.18 9.781 1 97.94 82 CYS A O 1
ATOM 661 N N . ILE A 1 83 ? 1.812 13.867 8.727 1 98.25 83 ILE A N 1
ATOM 662 C CA . ILE A 1 83 ? 0.646 14.656 9.109 1 98.25 83 ILE A CA 1
ATOM 663 C C . ILE A 1 83 ? -0.225 13.852 10.078 1 98.25 83 ILE A C 1
ATOM 665 O O . ILE A 1 83 ? -0.818 12.844 9.688 1 98.25 83 ILE A O 1
ATOM 669 N N . LEU A 1 84 ? -0.252 14.281 11.281 1 97.62 84 LEU A N 1
ATOM 670 C CA . LEU A 1 84 ? -1.105 13.688 12.305 1 97.62 84 LEU A CA 1
ATOM 671 C C . LEU A 1 84 ? -2.488 14.336 12.305 1 97.62 84 LEU A C 1
ATOM 673 O O . LEU A 1 84 ? -2.613 15.547 12.508 1 97.62 84 LEU A O 1
ATOM 677 N N . VAL A 1 85 ? -3.504 13.516 12.094 1 97.5 85 VAL A N 1
ATOM 678 C CA . VAL A 1 85 ? -4.836 14.078 11.883 1 97.5 85 VAL A CA 1
ATOM 679 C C . VAL A 1 85 ? -5.777 13.602 12.984 1 97.5 85 VAL A C 1
ATOM 681 O O . VAL A 1 85 ? -5.789 12.422 13.336 1 97.5 85 VAL A O 1
ATOM 684 N N . PHE A 1 86 ? -6.508 14.5 13.562 1 96.94 86 PHE A N 1
ATOM 685 C CA . PHE A 1 86 ? -7.66 14.211 14.406 1 96.94 86 PHE A CA 1
ATOM 686 C C . PHE A 1 86 ? -8.828 15.125 14.047 1 96.94 86 PHE A C 1
ATOM 688 O O . PHE A 1 86 ? -8.727 15.953 13.148 1 96.94 86 PHE A O 1
ATOM 695 N N . ASP A 1 87 ? -9.977 14.797 14.609 1 96.06 87 ASP A N 1
ATOM 696 C CA . ASP A 1 87 ? -11.133 15.641 14.312 1 96.06 87 ASP A CA 1
ATOM 697 C C . ASP A 1 87 ? -11.789 16.156 15.594 1 96.06 87 ASP A C 1
ATOM 699 O O . ASP A 1 87 ? -11.117 16.297 16.625 1 96.06 87 ASP A O 1
ATOM 703 N N . ASP A 1 88 ? -13.031 16.609 15.477 1 90.94 88 ASP A N 1
ATOM 704 C CA . ASP A 1 88 ? -13.68 17.281 16.609 1 90.94 88 ASP A CA 1
ATOM 705 C C . ASP A 1 88 ? -14.062 16.281 17.688 1 90.94 88 ASP A C 1
ATOM 707 O O . ASP A 1 88 ? -14.516 16.672 18.766 1 90.94 88 ASP A O 1
ATOM 711 N N . ARG A 1 89 ? -13.883 14.977 17.469 1 92.19 89 ARG A N 1
ATOM 712 C CA . ARG A 1 89 ? -14.172 13.953 18.469 1 92.19 89 ARG A CA 1
ATOM 713 C C . ARG A 1 89 ? -13.016 13.812 19.453 1 92.19 89 ARG A C 1
ATOM 715 O O . ARG A 1 89 ? -11.859 13.695 19.062 1 92.19 89 ARG A O 1
ATOM 722 N N . GLN A 1 90 ? -13.32 13.773 20.672 1 92.5 90 GLN A N 1
ATOM 723 C CA . GLN A 1 90 ? -12.328 13.734 21.75 1 92.5 90 GLN A CA 1
ATOM 724 C C . GLN A 1 90 ? -11.453 12.492 21.625 1 92.5 90 GLN A C 1
ATOM 726 O O . GLN A 1 90 ? -10.25 12.539 21.891 1 92.5 90 GLN A O 1
ATOM 731 N N . ILE A 1 91 ? -12.055 11.43 21.281 1 94.19 91 ILE A N 1
ATOM 732 C CA . ILE A 1 91 ? -11.336 10.164 21.234 1 94.19 91 ILE A CA 1
ATOM 733 C C . ILE A 1 91 ? -10.227 10.234 20.188 1 94.19 91 ILE A C 1
ATOM 735 O O . ILE A 1 91 ? -9.141 9.68 20.375 1 94.19 91 ILE A O 1
ATOM 739 N N . THR A 1 92 ? -10.453 10.867 19.047 1 94.56 92 THR A N 1
ATOM 740 C CA . THR A 1 92 ? -9.438 10.961 18 1 94.56 92 THR A CA 1
ATOM 741 C C . THR A 1 92 ? -8.266 11.82 18.453 1 94.56 92 THR A C 1
ATOM 743 O O . THR A 1 92 ? -7.121 11.578 18.062 1 94.56 92 THR A O 1
ATOM 746 N N . TYR A 1 93 ? -8.57 12.766 19.359 1 95.62 93 TYR A N 1
ATOM 747 C CA . TYR A 1 93 ? -7.512 13.562 19.969 1 95.62 93 TYR A CA 1
ATOM 748 C C . TYR A 1 93 ? -6.676 12.727 20.922 1 95.62 93 TYR A C 1
ATOM 750 O O . TYR A 1 93 ? -5.445 12.758 20.875 1 95.62 93 TYR A O 1
ATOM 758 N N . LYS A 1 94 ? -7.309 12.039 21.75 1 95.19 94 LYS A N 1
ATOM 759 C CA . LYS A 1 94 ? -6.625 11.188 22.719 1 95.19 94 LYS A CA 1
ATOM 760 C C . LYS A 1 94 ? -5.73 10.164 22.016 1 95.19 94 LYS A C 1
ATOM 762 O O . LYS A 1 94 ? -4.625 9.883 22.484 1 95.19 94 LYS A O 1
ATOM 767 N N . ASN A 1 95 ? -6.133 9.703 20.891 1 93.88 95 ASN A N 1
ATOM 768 C CA . ASN A 1 95 ? -5.41 8.656 20.172 1 93.88 95 ASN A CA 1
ATOM 769 C C . ASN A 1 95 ? -4.18 9.203 19.469 1 93.88 95 ASN A C 1
ATOM 771 O O . ASN A 1 95 ? -3.352 8.445 18.969 1 93.88 95 ASN A O 1
ATOM 775 N N . LEU A 1 96 ? -4.027 10.516 19.422 1 95.62 96 LEU A N 1
ATOM 776 C CA . LEU A 1 96 ? -2.84 11.086 18.797 1 95.62 96 LEU A CA 1
ATOM 777 C C . LEU A 1 96 ? -1.57 10.578 19.469 1 95.62 96 LEU A C 1
ATOM 779 O O . LEU A 1 96 ? -0.542 10.398 18.812 1 95.62 96 LEU A O 1
ATOM 783 N N . GLU A 1 97 ? -1.692 10.367 20.719 1 95.31 97 GLU A N 1
ATOM 784 C CA . GLU A 1 97 ? -0.531 9.875 21.453 1 95.31 97 GLU A CA 1
ATOM 785 C C . GLU A 1 97 ? -0.059 8.531 20.906 1 95.31 97 GLU A C 1
ATOM 787 O O . GLU A 1 97 ? 1.138 8.328 20.688 1 95.31 97 GLU A O 1
ATOM 792 N N . LYS A 1 98 ? -1.012 7.734 20.734 1 91.56 98 LYS A N 1
ATOM 793 C CA . LYS A 1 98 ? -0.684 6.414 20.203 1 91.56 98 LYS A CA 1
ATOM 794 C C . LYS A 1 98 ? -0.074 6.52 18.812 1 91.56 98 LYS A C 1
ATOM 796 O O . LYS A 1 98 ? 0.927 5.863 18.516 1 91.56 98 LYS A O 1
ATOM 801 N N . TRP A 1 99 ? -0.626 7.297 17.969 1 91.38 99 TRP A N 1
ATOM 802 C CA . TRP A 1 99 ? -0.136 7.473 16.609 1 91.38 99 TRP A CA 1
ATOM 803 C C . TRP A 1 99 ? 1.268 8.07 16.609 1 91.38 99 TRP A C 1
ATOM 805 O O . TRP A 1 99 ? 2.141 7.617 15.859 1 91.38 99 TRP A O 1
ATOM 815 N N . TYR A 1 100 ? 1.45 9.047 17.469 1 94 100 TYR A N 1
ATOM 816 C CA . TYR A 1 100 ? 2.758 9.688 17.531 1 94 100 TYR A CA 1
ATOM 817 C C . TYR A 1 100 ? 3.812 8.719 18.062 1 94 100 TYR A C 1
ATOM 819 O O . TYR A 1 100 ? 4.941 8.695 17.562 1 94 100 TYR A O 1
ATOM 827 N N . ASN A 1 101 ? 3.439 7.926 19 1 91.12 101 ASN A N 1
ATOM 828 C CA . ASN A 1 101 ? 4.367 6.926 19.516 1 91.12 101 ASN A CA 1
ATOM 829 C C . ASN A 1 101 ? 4.742 5.898 18.453 1 91.12 101 ASN A C 1
ATOM 831 O O . ASN A 1 101 ? 5.898 5.48 18.359 1 91.12 101 ASN A O 1
ATOM 835 N N . GLU A 1 102 ? 3.746 5.547 17.734 1 86.62 102 GLU A N 1
ATOM 836 C CA . GLU A 1 102 ? 4.023 4.625 16.641 1 86.62 102 GLU A CA 1
ATOM 837 C C . GLU A 1 102 ? 4.977 5.25 15.625 1 86.62 102 GLU A C 1
ATOM 839 O O . GLU A 1 102 ? 5.914 4.594 15.164 1 86.62 102 GLU A O 1
ATOM 844 N N . LEU A 1 103 ? 4.742 6.539 15.289 1 91.12 103 LEU A N 1
ATOM 845 C CA . LEU A 1 103 ? 5.633 7.27 14.391 1 91.12 103 LEU A CA 1
ATOM 846 C C . LEU A 1 103 ? 7.059 7.273 14.93 1 91.12 103 LEU A C 1
ATOM 848 O O . LEU A 1 103 ? 8.008 6.984 14.195 1 91.12 103 LEU A O 1
ATOM 852 N N . GLN A 1 104 ? 7.176 7.504 16.188 1 90.75 104 GLN A N 1
ATOM 853 C CA . GLN A 1 104 ? 8.492 7.586 16.812 1 90.75 104 GLN A CA 1
ATOM 854 C C . GLN A 1 104 ? 9.18 6.219 16.828 1 90.75 104 GLN A C 1
ATOM 856 O O . GLN A 1 104 ? 10.406 6.133 16.719 1 90.75 104 GLN A O 1
ATOM 861 N N . THR A 1 105 ? 8.414 5.25 16.891 1 85.25 105 THR A N 1
ATOM 862 C CA . THR A 1 105 ? 8.953 3.895 16.953 1 85.25 105 THR A CA 1
ATOM 863 C C . THR A 1 105 ? 9.477 3.467 15.578 1 85.25 105 THR A C 1
ATOM 865 O O . THR A 1 105 ? 10.562 2.9 15.477 1 85.25 105 THR A O 1
ATOM 868 N N . TYR A 1 106 ? 8.742 3.781 14.539 1 82 106 TYR A N 1
ATOM 869 C CA . TYR A 1 106 ? 9.047 3.189 13.242 1 82 106 TYR A CA 1
ATOM 870 C C . TYR A 1 106 ? 9.773 4.188 12.344 1 82 106 TYR A C 1
ATOM 872 O O . TYR A 1 106 ? 10.414 3.797 11.367 1 82 106 TYR A O 1
ATOM 880 N N . ARG A 1 107 ? 9.602 5.434 12.578 1 89.19 107 ARG A N 1
ATOM 881 C CA . ARG A 1 107 ? 10.25 6.473 11.789 1 89.19 107 ARG A CA 1
ATOM 882 C C . ARG A 1 107 ? 10.516 7.715 12.633 1 89.19 107 ARG A C 1
ATOM 884 O O . ARG A 1 107 ? 9.867 8.75 12.445 1 89.19 107 ARG A O 1
ATOM 891 N N . LYS A 1 108 ? 11.531 7.531 13.43 1 87.5 108 LYS A N 1
ATOM 892 C CA . LYS A 1 108 ? 11.852 8.578 14.406 1 87.5 108 LYS A CA 1
ATOM 893 C C . LYS A 1 108 ? 12.516 9.773 13.727 1 87.5 108 LYS A C 1
ATOM 895 O O . LYS A 1 108 ? 13.344 9.602 12.82 1 87.5 108 LYS A O 1
ATOM 900 N N . GLY A 1 109 ? 12.188 10.969 14.211 1 87.19 109 GLY A N 1
ATOM 901 C CA . GLY A 1 109 ? 12.992 12.133 13.883 1 87.19 109 GLY A CA 1
ATOM 902 C C . GLY A 1 109 ? 12.461 12.906 12.688 1 87.19 109 GLY A C 1
ATOM 903 O O . GLY A 1 109 ? 12.961 13.984 12.375 1 87.19 109 GLY A O 1
ATOM 904 N N . ILE A 1 110 ? 11.508 12.305 11.969 1 93.69 110 ILE A N 1
ATOM 905 C CA . ILE A 1 110 ? 11.016 13.094 10.844 1 93.69 110 ILE A CA 1
ATOM 906 C C . ILE A 1 110 ? 10.055 14.164 11.344 1 93.69 110 ILE A C 1
ATOM 908 O O . ILE A 1 110 ? 9.406 14 12.383 1 93.69 110 ILE A O 1
ATOM 912 N N . PRO A 1 111 ? 10.031 15.305 10.656 1 96.56 111 PRO A N 1
ATOM 913 C CA . PRO A 1 111 ? 9.102 16.359 11.062 1 96.56 111 PRO A CA 1
ATOM 914 C C . PRO A 1 111 ? 7.641 15.945 10.945 1 96.56 111 PRO A C 1
ATOM 916 O O . PRO A 1 111 ? 7.301 15.094 10.117 1 96.56 111 PRO A O 1
ATOM 919 N N . ALA A 1 112 ? 6.805 16.547 11.836 1 97.88 112 ALA A N 1
ATOM 920 C CA . ALA A 1 112 ? 5.371 16.266 11.828 1 97.88 112 ALA A CA 1
ATOM 921 C C . ALA A 1 112 ? 4.559 17.547 12.07 1 97.88 112 ALA A C 1
ATOM 923 O O . ALA A 1 112 ? 5.055 18.5 12.672 1 97.88 112 ALA A O 1
ATOM 924 N N . ILE A 1 113 ? 3.432 17.547 11.516 1 98.25 113 ILE A N 1
ATOM 925 C CA . ILE A 1 113 ? 2.455 18.578 11.852 1 98.25 113 ILE A CA 1
ATOM 926 C C . ILE A 1 113 ? 1.178 17.922 12.375 1 98.25 113 ILE A C 1
ATOM 928 O O . ILE A 1 113 ? 0.923 16.75 12.117 1 98.25 113 ILE A O 1
ATOM 932 N N . VAL A 1 114 ? 0.427 18.719 13.133 1 98.31 114 VAL A N 1
ATOM 933 C CA . VAL A 1 114 ? -0.855 18.266 13.656 1 98.31 114 VAL A CA 1
ATOM 934 C C . VAL A 1 114 ? -1.992 19.016 12.969 1 98.31 114 VAL A C 1
ATOM 936 O O . VAL A 1 114 ? -1.923 20.234 12.781 1 98.31 114 VAL A O 1
ATOM 939 N N . VAL A 1 115 ? -3.004 18.234 12.555 1 98.25 115 VAL A N 1
ATOM 940 C CA . VAL A 1 115 ? -4.133 18.797 11.828 1 98.25 115 VAL A CA 1
ATOM 941 C C . VAL A 1 115 ? -5.441 18.406 12.516 1 98.25 115 VAL A C 1
ATOM 943 O O . VAL A 1 115 ? -5.715 17.234 12.711 1 98.25 115 VAL A O 1
ATOM 946 N N . CYS A 1 116 ? -6.219 19.406 12.914 1 98.06 116 CYS A N 1
ATOM 947 C CA . CYS A 1 116 ? -7.598 19.203 13.352 1 98.06 116 CYS A CA 1
ATOM 948 C C . CYS A 1 116 ? -8.57 19.406 12.203 1 98.06 116 CYS A C 1
ATOM 950 O O . CYS A 1 116 ? -8.82 20.547 11.789 1 98.06 116 CYS A O 1
ATOM 952 N N . ASN A 1 117 ? -9.125 18.281 11.75 1 97.94 117 ASN A N 1
ATOM 953 C CA . ASN A 1 117 ? -10.016 18.328 10.594 1 97.94 117 ASN A CA 1
ATOM 954 C C . ASN A 1 117 ? -11.477 18.453 11.016 1 97.94 117 ASN A C 1
ATOM 956 O O . ASN A 1 117 ? -11.797 18.312 12.195 1 97.94 117 ASN A O 1
ATOM 960 N N . LYS A 1 118 ? -12.352 18.75 10.094 1 97.44 118 LYS A N 1
ATOM 961 C CA . LYS A 1 118 ? -13.805 18.812 10.203 1 97.44 118 LYS A CA 1
ATOM 962 C C . LYS A 1 118 ? -14.242 20 11.047 1 97.44 118 LYS A C 1
ATOM 964 O O . LYS A 1 118 ? -15.242 19.922 11.773 1 97.44 118 LYS A O 1
ATOM 969 N N . ILE A 1 119 ? -13.5 21.062 10.969 1 96.44 119 ILE A N 1
ATOM 970 C CA . ILE A 1 119 ? -13.844 22.203 11.805 1 96.44 119 ILE A CA 1
ATOM 971 C C . ILE A 1 119 ? -15.141 22.844 11.297 1 96.44 119 ILE A C 1
ATOM 973 O O . ILE A 1 119 ? -15.75 23.672 11.977 1 96.44 119 ILE A O 1
ATOM 977 N N . ASP A 1 120 ? -15.578 22.5 10.047 1 95.38 120 ASP A N 1
ATOM 978 C CA . ASP A 1 120 ? -16.859 22.969 9.523 1 95.38 120 ASP A CA 1
ATOM 979 C C . ASP A 1 120 ? -18.016 22.469 10.375 1 95.38 120 ASP A C 1
ATOM 981 O O . ASP A 1 120 ? -19.094 23.078 10.406 1 95.38 120 ASP A O 1
ATOM 985 N N . LEU A 1 121 ? -17.812 21.344 11.016 1 93.88 121 LEU A N 1
ATOM 986 C CA . LEU A 1 121 ? -18.859 20.75 11.852 1 93.88 121 LEU A CA 1
ATOM 987 C C . LEU A 1 121 ? -18.891 21.406 13.227 1 93.88 121 LEU A C 1
ATOM 989 O O . LEU A 1 121 ? -19.922 21.422 13.883 1 93.88 121 LEU A O 1
ATOM 993 N N . ASN A 1 122 ? -17.719 21.859 13.742 1 91 122 ASN A N 1
ATOM 994 C CA . ASN A 1 122 ? -17.594 22.453 15.07 1 91 122 ASN A CA 1
ATOM 995 C C . ASN A 1 122 ? -16.516 23.531 15.102 1 91 122 ASN A C 1
ATOM 997 O O . ASN A 1 122 ? -15.359 23.234 15.422 1 91 122 ASN A O 1
ATOM 1001 N N . MET A 1 123 ? -16.859 24.734 14.938 1 90.19 123 MET A N 1
ATOM 1002 C CA . MET A 1 123 ? -15.906 25.844 14.852 1 90.19 123 MET A CA 1
ATOM 1003 C C . MET A 1 123 ? -15.312 26.156 16.219 1 90.19 123 MET A C 1
ATOM 1005 O O . MET A 1 123 ? -14.242 26.766 16.312 1 90.19 123 MET A O 1
ATOM 1009 N N . ASP A 1 124 ? -15.922 25.75 17.281 1 91.06 124 ASP A N 1
ATOM 1010 C CA . ASP A 1 124 ? -15.461 26.047 18.625 1 91.06 124 ASP A CA 1
ATOM 1011 C C . ASP A 1 124 ? -14.133 25.344 18.922 1 91.06 124 ASP A C 1
ATOM 1013 O O . ASP A 1 124 ? -13.391 25.75 19.812 1 91.06 124 ASP A O 1
ATOM 1017 N N . VAL A 1 125 ? -13.883 24.328 18.188 1 92.12 125 VAL A N 1
ATOM 1018 C CA . VAL A 1 125 ? -12.648 23.578 18.406 1 92.12 125 VAL A CA 1
ATOM 1019 C C . VAL A 1 125 ? -11.445 24.469 18.125 1 92.12 125 VAL A C 1
ATOM 1021 O O . VAL A 1 125 ? -10.359 24.266 18.672 1 92.12 125 VAL A O 1
ATOM 1024 N N . THR A 1 126 ? -11.602 25.484 17.266 1 91.81 126 THR A N 1
ATOM 1025 C CA . THR A 1 126 ? -10.508 26.375 16.891 1 91.81 126 THR A CA 1
ATOM 1026 C C . THR A 1 126 ? -10.094 27.25 18.062 1 91.81 126 THR A C 1
ATOM 1028 O O . THR A 1 126 ? -9.016 27.844 18.047 1 91.81 126 THR A O 1
ATOM 1031 N N . LYS A 1 127 ? -10.922 27.281 19.062 1 90.5 127 LYS A N 1
ATOM 1032 C CA . LYS A 1 127 ? -10.648 28.078 20.266 1 90.5 127 LYS A CA 1
ATOM 1033 C C . LYS A 1 127 ? -9.984 27.234 21.344 1 90.5 127 LYS A C 1
ATOM 1035 O O . LYS A 1 127 ? -9.586 27.766 22.391 1 90.5 127 LYS A O 1
ATOM 1040 N N . THR A 1 128 ? -9.953 26.031 21.156 1 87.88 128 THR A N 1
ATOM 1041 C CA . THR A 1 128 ? -9.406 25.094 22.125 1 87.88 128 THR A CA 1
ATOM 1042 C C . THR A 1 128 ? -7.898 24.922 21.922 1 87.88 128 THR A C 1
ATOM 1044 O O . THR A 1 128 ? -7.422 24.891 20.797 1 87.88 128 THR A O 1
ATOM 1047 N N . THR A 1 129 ? -7.184 25 23.016 1 84.94 129 THR A N 1
ATOM 1048 C CA . THR A 1 129 ? -5.754 24.703 22.969 1 84.94 129 THR A CA 1
ATOM 1049 C C . THR A 1 129 ? -5.496 23.219 23.141 1 84.94 129 THR A C 1
ATOM 1051 O O . THR A 1 129 ? -6.125 22.562 23.969 1 84.94 129 THR A O 1
ATOM 1054 N N . PHE A 1 130 ? -4.711 22.688 22.312 1 90.31 130 PHE A N 1
ATOM 1055 C CA . PHE A 1 130 ? -4.375 21.266 22.375 1 90.31 130 PHE A CA 1
ATOM 1056 C C . PHE A 1 130 ? -2.934 21.078 22.828 1 90.31 130 PHE A C 1
ATOM 1058 O O . PHE A 1 130 ? -1.998 21.375 22.078 1 90.31 130 PHE A O 1
ATOM 1065 N N . ASN A 1 131 ? -2.658 20.516 23.953 1 93.81 131 ASN A N 1
ATOM 1066 C CA . ASN A 1 131 ? -1.35 20.359 24.578 1 93.81 131 ASN A CA 1
ATOM 1067 C C . ASN A 1 131 ? -0.465 19.391 23.797 1 93.81 131 ASN A C 1
ATOM 1069 O O . ASN A 1 131 ? 0.763 19.5 23.844 1 93.81 131 ASN A O 1
ATOM 1073 N N . PHE A 1 132 ? -1.094 18.5 23.172 1 96 132 PHE A N 1
ATOM 1074 C CA . PHE A 1 132 ? -0.342 17.5 22.422 1 96 132 PHE A CA 1
ATOM 1075 C C . PHE A 1 132 ? 0.658 18.156 21.484 1 96 132 PHE A C 1
ATOM 1077 O O . PHE A 1 132 ? 1.84 17.812 21.484 1 96 132 PHE A O 1
ATOM 1084 N N . ALA A 1 133 ? 0.177 19.109 20.734 1 95.25 133 ALA A N 1
ATOM 1085 C CA . ALA A 1 133 ? 1.011 19.781 19.734 1 95.25 133 ALA A CA 1
ATOM 1086 C C . ALA A 1 133 ? 2.014 20.719 20.406 1 95.25 133 ALA A C 1
ATOM 1088 O O . ALA A 1 133 ? 3.199 20.719 20.062 1 95.25 133 ALA A O 1
ATOM 1089 N N . SER A 1 134 ? 1.552 21.453 21.375 1 93.88 134 SER A N 1
ATOM 1090 C CA . SER A 1 134 ? 2.385 22.469 22.016 1 93.88 134 SER A CA 1
ATOM 1091 C C . SER A 1 134 ? 3.527 21.844 22.797 1 93.88 134 SER A C 1
ATOM 1093 O O . SER A 1 134 ? 4.668 22.312 22.734 1 93.88 134 SER A O 1
ATOM 1095 N N . LYS A 1 135 ? 3.312 20.781 23.469 1 94.56 135 LYS A N 1
ATOM 1096 C CA . LYS A 1 135 ? 4.316 20.094 24.281 1 94.56 135 LYS A CA 1
ATOM 1097 C C . LYS A 1 135 ? 5.438 19.531 23.406 1 94.56 135 LYS A C 1
ATOM 1099 O O . LYS A 1 135 ? 6.578 19.406 23.859 1 94.56 135 LYS A O 1
ATOM 1104 N N . ARG A 1 136 ? 5.16 19.281 22.172 1 94.12 136 ARG A N 1
ATOM 1105 C CA . ARG A 1 136 ? 6.113 18.641 21.281 1 94.12 136 ARG A CA 1
ATOM 1106 C C . ARG A 1 136 ? 6.625 19.625 20.234 1 94.12 136 ARG A C 1
ATOM 1108 O O . ARG A 1 136 ? 7.367 19.25 19.328 1 94.12 136 ARG A O 1
ATOM 1115 N N . GLU A 1 137 ? 6.109 20.875 20.344 1 94.31 137 GLU A N 1
ATOM 1116 C CA . GLU A 1 137 ? 6.488 21.953 19.438 1 94.31 137 GLU A CA 1
ATOM 1117 C C . GLU A 1 137 ? 6.148 21.609 17.984 1 94.31 137 GLU A C 1
ATOM 1119 O O . GLU A 1 137 ? 6.969 21.797 17.094 1 94.31 137 GLU A O 1
ATOM 1124 N N . LEU A 1 138 ? 5.035 20.938 17.859 1 96.81 138 LEU A N 1
ATOM 1125 C CA . LEU A 1 138 ? 4.531 20.641 16.531 1 96.81 138 LEU A CA 1
ATOM 1126 C C . LEU A 1 138 ? 3.547 21.703 16.062 1 96.81 138 LEU A C 1
ATOM 1128 O O . LEU A 1 138 ? 2.701 22.156 16.828 1 96.81 138 LEU A O 1
ATOM 1132 N N . PRO A 1 139 ? 3.682 22.156 14.797 1 97.25 139 PRO A N 1
ATOM 1133 C CA . PRO A 1 139 ? 2.664 23.078 14.281 1 97.25 139 PRO A CA 1
ATOM 1134 C C . PRO A 1 139 ? 1.264 22.469 14.281 1 97.25 139 PRO A C 1
ATOM 1136 O O . PRO A 1 139 ? 1.104 21.281 14 1 97.25 139 PRO A O 1
ATOM 1139 N N . LEU A 1 140 ? 0.281 23.281 14.664 1 97.69 140 LEU A N 1
ATOM 1140 C CA . LEU A 1 140 ? -1.113 22.844 14.703 1 97.69 140 LEU A CA 1
ATOM 1141 C C . LEU A 1 140 ? -1.957 23.656 13.727 1 97.69 140 LEU A C 1
ATOM 1143 O O . LEU A 1 140 ? -1.88 24.891 13.703 1 97.69 140 LEU A O 1
ATOM 1147 N N . TYR A 1 141 ? -2.723 22.938 12.883 1 97.62 141 TYR A N 1
ATOM 1148 C CA . TYR A 1 141 ? -3.605 23.578 11.914 1 97.62 141 TYR A CA 1
ATOM 1149 C C . TYR A 1 141 ? -5.051 23.141 12.117 1 97.62 141 TYR A C 1
ATOM 1151 O O . TYR A 1 141 ? -5.32 21.953 12.359 1 97.62 141 TYR A O 1
ATOM 1159 N N . TYR A 1 142 ? -5.938 24.125 12.102 1 97.75 142 TYR A N 1
ATOM 1160 C CA . TYR A 1 142 ? -7.371 23.844 12.055 1 97.75 142 TYR A CA 1
ATOM 1161 C C . TYR A 1 142 ? -7.891 23.922 10.625 1 97.75 142 TYR A C 1
ATOM 1163 O O . TYR A 1 142 ? -7.797 24.969 9.969 1 97.75 142 TYR A O 1
ATOM 1171 N N . VAL A 1 143 ? -8.43 22.719 10.172 1 97.88 143 VAL A N 1
ATOM 1172 C CA . VAL A 1 143 ? -8.734 22.656 8.75 1 97.88 143 VAL A CA 1
ATOM 1173 C C . VAL A 1 143 ? -10.109 22.047 8.539 1 97.88 143 VAL A C 1
ATOM 1175 O O . VAL A 1 143 ? -10.68 21.453 9.461 1 97.88 143 VAL A O 1
ATOM 1178 N N . SER A 1 144 ? -10.656 22.234 7.328 1 97.56 144 SER A N 1
ATOM 1179 C CA . SER A 1 144 ? -11.844 21.531 6.855 1 97.56 144 SER A CA 1
ATOM 1180 C C . SER A 1 144 ? -11.641 20.984 5.449 1 97.56 144 SER A C 1
ATOM 1182 O O . SER A 1 144 ? -11.57 21.734 4.484 1 97.56 144 SER A O 1
ATOM 1184 N N . ALA A 1 145 ? -11.547 19.656 5.352 1 96.25 145 ALA A N 1
ATOM 1185 C CA . ALA A 1 145 ? -11.477 19.031 4.031 1 96.25 145 ALA A CA 1
ATOM 1186 C C . ALA A 1 145 ? -12.734 19.328 3.223 1 96.25 145 ALA A C 1
ATOM 1188 O O . ALA A 1 145 ? -12.695 19.375 1.991 1 96.25 145 ALA A O 1
ATOM 1189 N N . ALA A 1 146 ? -13.875 19.5 3.871 1 94.88 146 ALA A N 1
ATOM 1190 C CA . ALA A 1 146 ? -15.172 19.703 3.225 1 94.88 146 ALA A CA 1
ATOM 1191 C C . ALA A 1 146 ? -15.195 20.984 2.41 1 94.88 146 ALA A C 1
ATOM 1193 O O . ALA A 1 146 ? -15.68 21 1.275 1 94.88 146 ALA A O 1
ATOM 1194 N N . ASP A 1 147 ? -14.547 22.047 2.959 1 94.25 147 ASP A N 1
ATOM 1195 C CA . ASP A 1 147 ? -14.656 23.312 2.238 1 94.25 147 ASP A CA 1
ATOM 1196 C C . ASP A 1 147 ? -13.273 23.875 1.9 1 94.25 147 ASP A C 1
ATOM 1198 O O . ASP A 1 147 ? -13.164 24.922 1.27 1 94.25 147 ASP A O 1
ATOM 1202 N N . GLY A 1 148 ? -12.242 23.25 2.307 1 95.62 148 GLY A N 1
ATOM 1203 C CA . GLY A 1 148 ? -10.898 23.594 1.884 1 95.62 148 GLY A CA 1
ATOM 1204 C C . GLY A 1 148 ? -10.211 24.578 2.818 1 95.62 148 GLY A C 1
ATOM 1205 O O . GLY A 1 148 ? -9.055 24.953 2.594 1 95.62 148 GLY A O 1
ATOM 1206 N N . THR A 1 149 ? -10.852 24.875 3.928 1 96.12 149 THR A N 1
ATOM 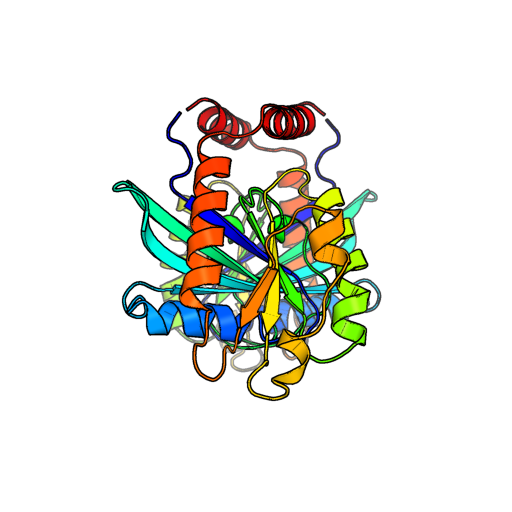1207 C CA . THR A 1 149 ? -10.289 25.844 4.859 1 96.12 149 THR A CA 1
ATOM 1208 C C . THR A 1 149 ? -8.938 25.359 5.379 1 96.12 149 THR A C 1
ATOM 1210 O O . THR A 1 149 ? -8.836 24.297 5.992 1 96.12 149 THR A O 1
ATOM 1213 N N . ASN A 1 150 ? -7.859 26.078 5.156 1 96.69 150 ASN A N 1
ATOM 1214 C CA . ASN A 1 150 ? -6.508 25.969 5.691 1 96.69 150 ASN A CA 1
ATOM 1215 C C . ASN A 1 150 ? -5.832 24.688 5.246 1 96.69 150 ASN A C 1
ATOM 1217 O O . ASN A 1 150 ? -4.754 24.344 5.738 1 96.69 150 ASN A O 1
ATOM 1221 N N . VAL A 1 151 ? -6.391 23.953 4.301 1 97.38 151 VAL A N 1
ATOM 1222 C CA . VAL A 1 151 ? -5.836 22.672 3.854 1 97.38 151 VAL A CA 1
ATOM 1223 C C . VAL A 1 151 ? -4.57 22.922 3.037 1 97.38 151 VAL A C 1
ATOM 1225 O O . VAL A 1 151 ? -3.527 22.312 3.301 1 97.38 151 VAL A O 1
ATOM 1228 N N . VAL A 1 152 ? -4.645 23.859 2.143 1 94.31 152 VAL A N 1
ATOM 1229 C CA . VAL A 1 152 ? -3.512 24.125 1.266 1 94.31 152 VAL A CA 1
ATOM 1230 C C . VAL A 1 152 ? -2.316 24.594 2.094 1 94.31 152 VAL A C 1
ATOM 1232 O O . VAL A 1 152 ? -1.194 24.125 1.897 1 94.31 152 VAL A O 1
ATOM 1235 N N . LYS A 1 153 ? -2.561 25.406 3.01 1 95.88 153 LYS A N 1
ATOM 1236 C CA . LYS A 1 153 ? -1.489 25.906 3.863 1 95.88 153 LYS A CA 1
ATOM 1237 C C . LYS A 1 153 ? -0.842 24.766 4.656 1 95.88 153 LYS A C 1
ATOM 1239 O O . LYS A 1 153 ? 0.384 24.656 4.688 1 95.88 153 LYS A O 1
ATOM 1244 N N . ALA A 1 154 ? -1.632 23.969 5.328 1 97.38 154 ALA A N 1
ATOM 1245 C CA . ALA A 1 154 ? -1.131 22.875 6.156 1 97.38 154 ALA A CA 1
ATOM 1246 C C . ALA A 1 154 ? -0.271 21.922 5.34 1 97.38 154 ALA A C 1
ATOM 1248 O O . ALA A 1 154 ? 0.845 21.578 5.742 1 97.38 154 ALA A O 1
ATOM 1249 N N . PHE A 1 155 ? -0.736 21.547 4.16 1 96.88 155 PHE A N 1
ATOM 1250 C CA . PHE A 1 155 ? -0.03 20.578 3.338 1 96.88 155 PHE A CA 1
ATOM 1251 C C . PHE A 1 155 ? 1.22 21.188 2.721 1 96.88 155 PHE A C 1
ATOM 1253 O O . PHE A 1 155 ? 2.246 20.516 2.582 1 96.88 155 PHE A O 1
ATOM 1260 N N . THR A 1 156 ? 1.132 22.422 2.373 1 93.94 156 THR A N 1
ATOM 1261 C CA . THR A 1 156 ? 2.305 23.109 1.84 1 93.94 156 THR A CA 1
ATOM 1262 C C . THR A 1 156 ? 3.408 23.188 2.891 1 93.94 156 THR A C 1
ATOM 1264 O O . THR A 1 156 ? 4.578 22.938 2.592 1 93.94 156 THR A O 1
ATOM 1267 N N . ASP A 1 157 ? 3.025 23.516 4.07 1 95.94 157 ASP A N 1
ATOM 1268 C CA . ASP A 1 157 ? 4.008 23.578 5.152 1 95.94 157 ASP A CA 1
ATOM 1269 C C . ASP A 1 157 ? 4.613 22.203 5.422 1 95.94 157 ASP A C 1
ATOM 1271 O O . ASP A 1 157 ? 5.82 22.078 5.637 1 95.94 157 ASP A O 1
ATOM 1275 N N . ALA A 1 158 ? 3.766 21.188 5.422 1 97 158 ALA A N 1
ATOM 1276 C CA . ALA A 1 158 ? 4.262 19.828 5.598 1 97 158 ALA A CA 1
ATOM 1277 C C . ALA A 1 158 ? 5.266 19.469 4.504 1 97 158 ALA A C 1
ATOM 1279 O O . ALA A 1 158 ? 6.289 18.844 4.781 1 97 158 ALA A O 1
ATOM 1280 N N . LEU A 1 159 ? 4.965 19.891 3.297 1 95.25 159 LEU A N 1
ATOM 1281 C CA . LEU A 1 159 ? 5.82 19.547 2.162 1 95.25 159 LEU A CA 1
ATOM 1282 C C . LEU A 1 159 ? 7.168 20.266 2.268 1 95.25 159 LEU A C 1
ATOM 1284 O O . LEU A 1 159 ? 8.203 19.688 1.922 1 95.25 159 LEU A O 1
ATOM 1288 N N . LYS A 1 160 ? 7.133 21.438 2.734 1 94.19 160 LYS A N 1
ATOM 1289 C CA . LYS A 1 160 ? 8.391 22.141 2.939 1 94.19 160 LYS A CA 1
ATOM 1290 C C . LYS A 1 160 ? 9.25 21.453 3.99 1 94.19 160 LYS A C 1
ATOM 1292 O O . LYS A 1 160 ? 10.461 21.312 3.809 1 94.19 160 LYS A O 1
ATOM 1297 N N . LEU A 1 161 ? 8.609 21.047 5.043 1 95.38 161 LEU A N 1
ATOM 1298 C CA . LEU A 1 161 ? 9.32 20.297 6.078 1 95.38 161 LEU A CA 1
ATOM 1299 C C . LEU A 1 161 ? 9.867 19 5.527 1 95.38 161 LEU A C 1
ATOM 1301 O O . LEU A 1 161 ? 11.008 18.625 5.805 1 95.38 161 LEU A O 1
ATOM 1305 N N . ALA A 1 162 ? 9.055 18.344 4.73 1 95.75 162 ALA A N 1
ATOM 1306 C CA . ALA A 1 162 ? 9.438 17.047 4.148 1 95.75 162 ALA A CA 1
ATOM 1307 C C . ALA A 1 162 ? 10.641 17.219 3.219 1 95.75 162 ALA A C 1
ATOM 1309 O O . ALA A 1 162 ? 11.562 16.391 3.236 1 95.75 162 ALA A O 1
ATOM 1310 N N . LYS A 1 163 ? 10.562 18.25 2.43 1 93.56 163 LYS A N 1
ATOM 1311 C CA . LYS A 1 163 ? 11.664 18.5 1.506 1 93.56 163 LYS A CA 1
ATOM 1312 C C . LYS A 1 163 ? 12.969 18.75 2.26 1 93.56 163 LYS A C 1
ATOM 1314 O O . LYS A 1 163 ? 14.016 18.219 1.872 1 93.56 163 LYS A O 1
ATOM 1319 N N . LYS A 1 164 ? 12.898 19.484 3.26 1 92.62 164 LYS A N 1
ATOM 1320 C CA . LYS A 1 164 ? 14.078 19.75 4.074 1 92.62 164 LYS A CA 1
ATOM 1321 C C . LYS A 1 164 ? 14.648 18.469 4.656 1 92.62 164 LYS A C 1
ATOM 1323 O O . LYS A 1 164 ? 15.867 18.266 4.676 1 92.62 164 LYS A O 1
ATOM 1328 N N . CYS A 1 165 ? 13.773 17.641 5.094 1 92.5 165 CYS A N 1
ATOM 1329 C CA . CYS A 1 165 ? 14.188 16.359 5.656 1 92.5 165 CYS A CA 1
ATOM 1330 C C . CYS A 1 165 ? 14.844 15.492 4.594 1 92.5 165 CYS A C 1
ATOM 1332 O O . CYS A 1 165 ? 15.891 14.883 4.84 1 92.5 165 CYS A O 1
ATOM 1334 N N . ARG A 1 166 ? 14.195 15.414 3.471 1 88.44 166 ARG A N 1
ATOM 1335 C CA . ARG A 1 166 ? 14.719 14.617 2.363 1 88.44 166 ARG A CA 1
ATOM 1336 C C . ARG A 1 166 ? 16.109 15.102 1.96 1 88.44 166 ARG A C 1
ATOM 1338 O O . ARG A 1 166 ? 17 14.297 1.685 1 88.44 166 ARG A O 1
ATOM 1345 N N . ASP A 1 167 ? 16.281 16.406 1.951 1 88.38 167 ASP A N 1
ATOM 1346 C CA . ASP A 1 167 ? 17.516 17.016 1.48 1 88.38 167 ASP A CA 1
ATOM 1347 C C . ASP A 1 167 ? 18.609 16.922 2.543 1 88.38 167 ASP A C 1
ATOM 1349 O O . ASP A 1 167 ? 19.797 17.016 2.23 1 88.38 167 ASP A O 1
ATOM 1353 N N . ASN A 1 168 ? 18.219 16.812 3.781 1 84.5 168 ASN A N 1
ATOM 1354 C CA . ASN A 1 168 ? 19.156 16.703 4.898 1 84.5 168 ASN A CA 1
ATOM 1355 C C . ASN A 1 168 ? 18.844 15.484 5.773 1 84.5 168 ASN A C 1
ATOM 1357 O O . ASN A 1 168 ? 18.391 15.641 6.91 1 84.5 168 ASN A O 1
ATOM 1361 N N . PRO A 1 169 ? 19.125 14.32 5.078 1 71.94 169 PRO A N 1
ATOM 1362 C CA . PRO A 1 169 ? 18.781 13.133 5.863 1 71.94 169 PRO A CA 1
ATOM 1363 C C . PRO A 1 169 ? 19.609 13.008 7.141 1 71.94 169 PRO A C 1
ATOM 1365 O O . PRO A 1 169 ? 20.781 13.398 7.164 1 71.94 169 PRO A O 1
ATOM 1368 N N . GLU A 1 170 ? 19.016 13.125 8.273 1 58.28 170 GLU A N 1
ATOM 1369 C CA . GLU A 1 170 ? 19.797 12.938 9.5 1 58.28 170 GLU A CA 1
ATOM 1370 C C . GLU A 1 170 ? 20.625 11.664 9.43 1 58.28 170 GLU A C 1
ATOM 1372 O O . GLU A 1 170 ? 20.219 10.68 8.828 1 58.28 170 GLU A O 1
ATOM 1377 N N . LYS A 1 171 ? 21.828 11.773 9.609 1 51 171 LYS A N 1
ATOM 1378 C CA . LYS A 1 171 ? 22.859 10.734 9.641 1 51 171 LYS A CA 1
ATOM 1379 C C . LYS A 1 171 ? 22.297 9.438 10.211 1 51 171 LYS A C 1
ATOM 1381 O O . LYS A 1 171 ? 22.844 8.359 9.961 1 51 171 LYS A O 1
ATOM 1386 N N . GLU A 1 172 ? 21.312 9.492 10.977 1 46.38 172 GLU A N 1
ATOM 1387 C CA . GLU A 1 172 ? 21 8.305 11.773 1 46.38 172 GLU A CA 1
ATOM 1388 C C . GLU A 1 172 ? 20.297 7.246 10.922 1 46.38 172 GLU A C 1
ATOM 1390 O O . GLU A 1 172 ? 20.547 6.051 11.094 1 46.38 172 GLU A O 1
ATOM 1395 N N . PHE A 1 173 ? 19.406 7.621 10.078 1 44.84 173 PHE A N 1
ATOM 1396 C CA . PHE A 1 173 ? 18.656 6.605 9.359 1 44.84 173 PHE A CA 1
ATOM 1397 C C . PHE A 1 173 ? 19.547 5.871 8.359 1 44.84 173 PHE A C 1
ATOM 1399 O O . PHE A 1 173 ? 19.422 4.656 8.18 1 44.84 173 PHE A O 1
ATOM 1406 N N . VAL A 1 174 ? 20.484 6.512 7.723 1 42.53 174 VAL A N 1
ATOM 1407 C CA . VAL A 1 174 ? 21.453 5.805 6.887 1 42.53 174 VAL A CA 1
ATOM 1408 C C . VAL A 1 174 ? 22.188 4.754 7.715 1 42.53 174 VAL A C 1
ATOM 1410 O O . VAL A 1 174 ? 22.438 3.641 7.242 1 42.53 174 VAL A O 1
ATOM 1413 N N . ASP A 1 175 ? 22.422 5.145 8.844 1 44.41 175 ASP A N 1
ATOM 1414 C CA . ASP A 1 175 ? 23.156 4.199 9.68 1 44.41 175 ASP A CA 1
ATOM 1415 C C . ASP A 1 175 ? 22.297 2.971 9.992 1 44.41 175 ASP A C 1
ATOM 1417 O O . ASP A 1 175 ? 22.812 1.849 10.047 1 44.41 175 ASP A O 1
ATOM 1421 N N . ASP A 1 176 ? 21.078 3.15 10.164 1 42.28 176 ASP A N 1
ATOM 1422 C CA . ASP A 1 176 ? 20.234 2.02 10.508 1 42.28 176 ASP A CA 1
ATOM 1423 C C . ASP A 1 176 ? 19.984 1.126 9.289 1 42.28 176 ASP A C 1
ATOM 1425 O O . ASP A 1 176 ? 20 -0.102 9.406 1 42.28 176 ASP A O 1
ATOM 1429 N N . VAL A 1 177 ? 19.766 1.722 8.172 1 41.41 177 VAL A N 1
ATOM 1430 C CA . VAL A 1 177 ? 19.656 0.931 6.949 1 41.41 177 VAL A CA 1
ATOM 1431 C C . VAL A 1 177 ? 20.969 0.213 6.668 1 41.41 177 VAL A C 1
ATOM 1433 O O . VAL A 1 177 ? 20.984 -0.97 6.32 1 41.41 177 VAL A O 1
ATOM 1436 N N . LEU A 1 178 ? 22.047 0.953 6.867 1 43.31 178 LEU A N 1
ATOM 1437 C CA . LEU A 1 178 ? 23.344 0.311 6.719 1 43.31 178 LEU A CA 1
ATOM 1438 C C . LEU A 1 178 ? 23.531 -0.802 7.746 1 43.31 178 LEU A C 1
ATOM 1440 O O . LEU A 1 178 ? 24.109 -1.845 7.441 1 43.31 178 LEU A O 1
ATOM 1444 N N . GLU A 1 179 ? 23.031 -0.582 8.859 1 42.28 179 GLU A N 1
ATOM 1445 C CA . GLU A 1 179 ? 23.125 -1.611 9.891 1 42.28 179 GLU A CA 1
ATOM 1446 C C . GLU A 1 179 ? 22.219 -2.797 9.57 1 42.28 179 GLU A C 1
ATOM 1448 O O . GLU A 1 179 ? 22.594 -3.949 9.805 1 42.28 179 GLU A O 1
ATOM 1453 N N . LEU A 1 180 ? 21.109 -2.555 8.984 1 38.59 180 LEU A N 1
ATOM 1454 C CA . LEU A 1 180 ? 20.203 -3.635 8.586 1 38.59 180 LEU A CA 1
ATOM 1455 C C . LEU A 1 180 ? 20.766 -4.391 7.387 1 38.59 180 LEU A C 1
ATOM 1457 O O . LEU A 1 180 ? 20.578 -5.605 7.27 1 38.59 180 LEU A O 1
ATOM 1461 N N . LEU A 1 181 ? 21.484 -3.779 6.52 1 36.69 181 LEU A N 1
ATOM 1462 C CA . LEU A 1 181 ? 22.203 -4.469 5.457 1 36.69 181 LEU A CA 1
ATOM 1463 C C . LEU A 1 181 ? 23.438 -5.18 6.012 1 36.69 181 LEU A C 1
ATOM 1465 O O . LEU A 1 181 ? 24.047 -5.996 5.32 1 36.69 181 LEU A O 1
ATOM 1469 N N . LYS A 1 182 ? 23.969 -4.73 7.062 1 38.84 182 LYS A N 1
ATOM 1470 C CA . LYS A 1 182 ? 25.141 -5.383 7.633 1 38.84 182 LYS A CA 1
ATOM 1471 C C . LYS A 1 182 ? 24.766 -6.645 8.398 1 38.84 182 LYS A C 1
ATOM 1473 O O . LYS A 1 182 ? 25.609 -7.496 8.672 1 38.84 182 LYS A O 1
ATOM 1478 N N . ASP A 1 183 ? 23.625 -6.625 9.062 1 37.44 183 ASP A N 1
ATOM 1479 C CA . ASP A 1 183 ? 23.312 -7.867 9.766 1 37.44 183 ASP A CA 1
ATOM 1480 C C . ASP A 1 183 ? 22.641 -8.875 8.828 1 37.44 183 ASP A C 1
ATOM 1482 O O . ASP A 1 183 ? 21.781 -8.5 8.031 1 37.44 183 ASP A O 1
ATOM 1486 N N . MET B 1 1 ? 23.5 -11.773 9.75 1 28.67 1 MET B N 1
ATOM 1487 C CA . MET B 1 1 ? 22.672 -10.703 9.195 1 28.67 1 MET B CA 1
ATOM 1488 C C . MET B 1 1 ? 21.188 -11.008 9.375 1 28.67 1 MET B C 1
ATOM 1490 O O . MET B 1 1 ? 20.703 -12.047 8.914 1 28.67 1 MET B O 1
ATOM 1494 N N . SER B 1 2 ? 20.578 -10.703 10.352 1 37.25 2 SER B N 1
ATOM 1495 C CA . SER B 1 2 ? 19.25 -11.211 10.695 1 37.25 2 SER B CA 1
ATOM 1496 C C . SER B 1 2 ? 18.266 -11.031 9.539 1 37.25 2 SER B C 1
ATOM 1498 O O . SER B 1 2 ? 18.031 -9.906 9.094 1 37.25 2 SER B O 1
ATOM 1500 N N . SER B 1 3 ? 18.375 -11.844 8.453 1 44.81 3 SER B N 1
ATOM 1501 C CA . SER B 1 3 ? 17.594 -11.945 7.223 1 44.81 3 SER B CA 1
ATOM 1502 C C . SER B 1 3 ? 16.125 -11.617 7.469 1 44.81 3 SER B C 1
ATOM 1504 O O . SER B 1 3 ? 15.578 -11.953 8.523 1 44.81 3 SER B O 1
ATOM 1506 N N . SER B 1 4 ? 15.758 -10.516 6.891 1 55.84 4 SER B N 1
ATOM 1507 C CA . SER B 1 4 ? 14.344 -10.188 7.09 1 55.84 4 SER B CA 1
ATOM 1508 C C . SER B 1 4 ? 13.492 -11.453 7.137 1 55.84 4 SER B C 1
ATOM 1510 O O . SER B 1 4 ? 13.695 -12.375 6.344 1 55.84 4 SER B O 1
ATOM 1512 N N . LYS B 1 5 ? 12.898 -11.734 8.188 1 73.88 5 LYS B N 1
ATOM 1513 C CA . LYS B 1 5 ? 12.055 -12.898 8.445 1 73.88 5 LYS B CA 1
ATOM 1514 C C . LYS B 1 5 ? 10.82 -12.898 7.543 1 73.88 5 LYS B C 1
ATOM 1516 O O . LYS B 1 5 ? 10.117 -13.898 7.441 1 73.88 5 LYS B O 1
ATOM 1521 N N . VAL B 1 6 ? 10.805 -11.828 6.613 1 88.12 6 VAL B N 1
ATOM 1522 C CA . VAL B 1 6 ? 9.547 -11.719 5.891 1 88.12 6 VAL B CA 1
ATOM 1523 C C . VAL B 1 6 ? 9.711 -12.266 4.477 1 88.12 6 VAL B C 1
ATOM 1525 O O . VAL B 1 6 ? 10.734 -12.023 3.828 1 88.12 6 VAL B O 1
ATOM 1528 N N . ILE B 1 7 ? 8.828 -13.094 4.051 1 92.62 7 ILE B N 1
ATOM 1529 C CA . ILE B 1 7 ? 8.711 -13.531 2.664 1 92.62 7 ILE B CA 1
ATOM 1530 C C . ILE B 1 7 ? 7.625 -12.727 1.956 1 92.62 7 ILE B C 1
ATOM 1532 O O . ILE B 1 7 ? 6.453 -12.789 2.33 1 92.62 7 ILE B O 1
ATOM 1536 N N . LYS B 1 8 ? 8.047 -11.945 0.996 1 93.06 8 LYS B N 1
ATOM 1537 C CA . LYS B 1 8 ? 7.141 -11.078 0.254 1 93.06 8 LYS B CA 1
ATOM 1538 C C . LYS B 1 8 ? 6.828 -11.656 -1.123 1 93.06 8 LYS B C 1
ATOM 1540 O O . LYS B 1 8 ? 7.727 -11.82 -1.952 1 93.06 8 LYS B O 1
ATOM 1545 N N . VAL B 1 9 ? 5.555 -11.953 -1.353 1 96.25 9 VAL B N 1
ATOM 1546 C CA . VAL B 1 9 ? 5.066 -12.43 -2.643 1 96.25 9 VAL B CA 1
ATOM 1547 C C . VAL B 1 9 ? 4.125 -11.398 -3.254 1 96.25 9 VAL B C 1
ATOM 1549 O O . VAL B 1 9 ? 3.203 -10.914 -2.588 1 96.25 9 VAL B O 1
ATOM 1552 N N . ILE B 1 10 ? 4.336 -11.016 -4.531 1 95.69 10 ILE B N 1
ATOM 1553 C CA . ILE B 1 10 ? 3.484 -10.031 -5.184 1 95.69 10 ILE B CA 1
ATOM 1554 C C . ILE B 1 10 ? 2.617 -10.711 -6.242 1 95.69 10 ILE B C 1
ATOM 1556 O O . ILE B 1 10 ? 3.012 -11.727 -6.816 1 95.69 10 ILE B O 1
ATOM 1560 N N . LEU B 1 11 ? 1.409 -10.188 -6.43 1 95.38 11 LEU B N 1
ATOM 1561 C CA . LEU B 1 11 ? 0.523 -10.664 -7.488 1 95.38 11 LEU B CA 1
ATOM 1562 C C . LEU B 1 11 ? 0.396 -9.617 -8.594 1 95.38 11 LEU B C 1
ATOM 1564 O O . LEU B 1 11 ? 0.196 -8.43 -8.32 1 95.38 11 LEU B O 1
ATOM 1568 N N . LEU B 1 12 ? 0.552 -10.055 -9.797 1 93.75 12 LEU B N 1
ATOM 1569 C CA . LEU B 1 12 ? 0.381 -9.195 -10.969 1 93.75 12 LEU B CA 1
ATOM 1570 C C . LEU B 1 12 ? -0.648 -9.789 -11.93 1 93.75 12 LEU B C 1
ATOM 1572 O O . LEU B 1 12 ? -0.722 -11.008 -12.094 1 93.75 12 LEU B O 1
ATOM 1576 N N . GLY B 1 13 ? -1.355 -8.938 -12.555 1 92.62 13 GLY B N 1
ATOM 1577 C CA . GLY B 1 13 ? -2.393 -9.289 -13.508 1 92.62 13 GLY B CA 1
ATOM 1578 C C . GLY B 1 13 ? -3.451 -8.211 -13.664 1 92.62 13 GLY B C 1
ATOM 1579 O O . GLY B 1 13 ? -3.494 -7.262 -12.875 1 92.62 13 GLY B O 1
ATOM 1580 N N . ASP B 1 14 ? -4.309 -8.438 -14.594 1 89.06 14 ASP B N 1
ATOM 1581 C CA . ASP B 1 14 ? -5.344 -7.449 -14.883 1 89.06 14 ASP B CA 1
ATOM 1582 C C . ASP B 1 14 ? -6.305 -7.301 -13.703 1 89.06 14 ASP B C 1
ATOM 1584 O O . ASP B 1 14 ? -6.398 -8.188 -12.859 1 89.06 14 ASP B O 1
ATOM 1588 N N . SER B 1 15 ? -6.996 -6.121 -13.711 1 81.88 15 SER B N 1
ATOM 1589 C CA . SER B 1 15 ? -8.109 -5.961 -12.781 1 81.88 15 SER B CA 1
ATOM 1590 C C . SER B 1 15 ? -9.18 -7.023 -13.016 1 81.88 15 SER B C 1
ATOM 1592 O O . SER B 1 15 ? -9.398 -7.453 -14.148 1 81.88 15 SER B O 1
ATOM 1594 N N . ALA B 1 16 ? -9.734 -7.527 -11.945 1 87.69 16 ALA B N 1
ATOM 1595 C CA . ALA B 1 16 ? -10.914 -8.383 -11.953 1 87.69 16 ALA B CA 1
ATOM 1596 C C . ALA B 1 16 ? -10.562 -9.812 -12.328 1 87.69 16 ALA B C 1
ATOM 1598 O O . ALA B 1 16 ? -11.445 -10.648 -12.523 1 87.69 16 ALA B O 1
ATOM 1599 N N . VAL B 1 17 ? -9.227 -10.156 -12.438 1 93.12 17 VAL B N 1
ATOM 1600 C CA . VAL B 1 17 ? -8.875 -11.539 -12.734 1 93.12 17 VAL B CA 1
ATOM 1601 C C . VAL B 1 17 ? -8.992 -12.391 -11.477 1 93.12 17 VAL B C 1
ATOM 1603 O O . VAL B 1 17 ? -8.961 -13.617 -11.539 1 93.12 17 VAL B O 1
ATOM 1606 N N . GLY B 1 18 ? -9.039 -11.82 -10.281 1 92.62 18 GLY B N 1
ATOM 1607 C CA . GLY B 1 18 ? -9.312 -12.547 -9.047 1 92.62 18 GLY B CA 1
ATOM 1608 C C . GLY B 1 18 ? -8.102 -12.641 -8.133 1 92.62 18 GLY B C 1
ATOM 1609 O O . GLY B 1 18 ? -7.992 -13.578 -7.336 1 92.62 18 GLY B O 1
ATOM 1610 N N . LYS B 1 19 ? -7.168 -11.695 -8.234 1 92.06 19 LYS B N 1
ATOM 1611 C CA . LYS B 1 19 ? -5.945 -11.711 -7.43 1 92.06 19 LYS B CA 1
ATOM 1612 C C . LYS B 1 19 ? -6.27 -11.719 -5.938 1 92.06 19 LYS B C 1
ATOM 1614 O O . LYS B 1 19 ? -5.781 -12.57 -5.191 1 92.06 19 LYS B O 1
ATOM 1619 N N . SER B 1 20 ? -7.191 -10.828 -5.539 1 88.44 20 SER B N 1
ATOM 1620 C CA . SER B 1 20 ? -7.539 -10.734 -4.125 1 88.44 20 SER B CA 1
ATOM 1621 C C . SER B 1 20 ? -8.297 -11.977 -3.658 1 88.44 20 SER B C 1
ATOM 1623 O O . SER B 1 20 ? -8.055 -12.484 -2.562 1 88.44 20 SER B O 1
ATOM 1625 N N . LYS B 1 21 ? -9.211 -12.469 -4.527 1 91.62 21 LYS B N 1
ATOM 1626 C CA . LYS B 1 21 ? -10 -13.641 -4.164 1 91.62 21 LYS B CA 1
ATOM 1627 C C . LYS B 1 21 ? -9.117 -14.875 -4.027 1 91.62 21 LYS B C 1
ATOM 1629 O O . LYS B 1 21 ? -9.383 -15.75 -3.197 1 91.62 21 LYS B O 1
ATOM 1634 N N . LEU B 1 22 ? -8.039 -14.922 -4.863 1 95.06 22 LEU B N 1
ATOM 1635 C CA . LEU B 1 22 ? -7.098 -16.031 -4.766 1 95.06 22 LEU B CA 1
ATOM 1636 C C . LEU B 1 22 ? -6.383 -16.031 -3.418 1 95.06 22 LEU B C 1
ATOM 1638 O O . LEU B 1 22 ? -6.27 -17.062 -2.766 1 95.06 22 LEU B O 1
ATOM 1642 N N . VAL B 1 23 ? -5.93 -14.883 -2.994 1 92.88 23 VAL B N 1
ATOM 1643 C CA . VAL B 1 23 ? -5.234 -14.766 -1.717 1 92.88 23 VAL B CA 1
ATOM 1644 C C . VAL B 1 23 ? -6.18 -15.133 -0.577 1 92.88 23 VAL B C 1
ATOM 1646 O O . VAL B 1 23 ? -5.824 -15.914 0.311 1 92.88 23 VAL B O 1
ATOM 1649 N N . GLU B 1 24 ? -7.398 -14.602 -0.665 1 89.19 24 GLU B N 1
ATOM 1650 C CA . GLU B 1 24 ? -8.398 -14.898 0.359 1 89.19 24 GLU B CA 1
ATOM 1651 C C . GLU B 1 24 ? -8.68 -16.391 0.437 1 89.19 24 GLU B C 1
ATOM 1653 O O . GLU B 1 24 ? -8.742 -16.969 1.528 1 89.19 24 GLU B O 1
ATOM 1658 N N . ARG B 1 25 ? -8.859 -17 -0.752 1 92.06 25 ARG B N 1
ATOM 1659 C CA . ARG B 1 25 ? -9.133 -18.422 -0.824 1 92.06 25 ARG B CA 1
ATOM 1660 C C . ARG B 1 25 ? -7.984 -19.234 -0.212 1 92.06 25 ARG B C 1
ATOM 1662 O O . ARG B 1 25 ? -8.219 -20.172 0.545 1 92.06 25 ARG B O 1
ATOM 1669 N N . PHE B 1 26 ? -6.797 -18.891 -0.47 1 93.94 26 PHE B N 1
ATOM 1670 C CA . PHE B 1 26 ? -5.629 -19.578 0.069 1 93.94 26 PHE B CA 1
ATOM 1671 C C . PHE B 1 26 ? -5.598 -19.484 1.59 1 93.94 26 PHE B C 1
ATOM 1673 O O . PHE B 1 26 ? -5.367 -20.484 2.275 1 93.94 26 PHE B O 1
ATOM 1680 N N . LEU B 1 27 ? -5.824 -18.312 2.074 1 88.75 27 LEU B N 1
ATOM 1681 C CA . LEU B 1 27 ? -5.777 -18.078 3.516 1 88.75 27 LEU B CA 1
ATOM 1682 C C . LEU B 1 27 ? -6.898 -18.844 4.219 1 88.75 27 LEU B C 1
ATOM 1684 O O . LEU B 1 27 ? -6.691 -19.406 5.301 1 88.75 27 LEU B O 1
ATOM 1688 N N . ILE B 1 28 ? -8.039 -18.891 3.584 1 84.06 28 ILE B N 1
ATOM 1689 C CA . ILE B 1 28 ? -9.188 -19.594 4.145 1 84.06 28 ILE B CA 1
ATOM 1690 C C . ILE B 1 28 ? -8.93 -21.094 4.145 1 84.06 28 ILE B C 1
ATOM 1692 O O . ILE B 1 28 ? -9.117 -21.766 5.16 1 84.06 28 ILE B O 1
ATOM 1696 N N . ASP B 1 29 ? -8.453 -21.594 3.027 1 86.38 29 ASP B N 1
ATOM 1697 C CA . ASP B 1 29 ? -8.258 -23.031 2.863 1 86.38 29 ASP B CA 1
ATOM 1698 C C . ASP B 1 29 ? -7.105 -23.531 3.734 1 86.38 29 ASP B C 1
ATOM 1700 O O . ASP B 1 29 ? -7.066 -24.703 4.098 1 86.38 29 ASP B O 1
ATOM 1704 N N . GLY B 1 30 ? -6.227 -22.703 4.074 1 77.25 30 GLY B N 1
ATOM 1705 C CA . GLY B 1 30 ? -5.113 -23.078 4.93 1 77.25 30 GLY B CA 1
ATOM 1706 C C . GLY B 1 30 ? -5.391 -22.859 6.406 1 77.25 30 GLY B C 1
ATOM 1707 O O . GLY B 1 30 ? -4.516 -23.078 7.246 1 77.25 30 GLY B O 1
ATOM 1708 N N . TYR B 1 31 ? -6.656 -22.531 6.746 1 68.06 31 TYR B N 1
ATOM 1709 C CA . TYR B 1 31 ? -7.078 -22.203 8.102 1 68.06 31 TYR B CA 1
ATOM 1710 C C . TYR B 1 31 ? -6.168 -21.141 8.719 1 68.06 31 TYR B C 1
ATOM 1712 O O . TYR B 1 31 ? -5.75 -21.266 9.867 1 68.06 31 TYR B O 1
ATOM 1720 N N . ARG B 1 32 ? -5.754 -20.312 7.871 1 69.75 32 ARG B N 1
ATOM 1721 C CA . ARG B 1 32 ? -4.82 -19.266 8.273 1 69.75 32 ARG B CA 1
ATOM 1722 C C . ARG B 1 32 ? -5.551 -17.953 8.562 1 69.75 32 ARG B C 1
ATOM 1724 O O . ARG B 1 32 ? -4.922 -16.906 8.758 1 69.75 32 ARG B O 1
ATOM 1731 N N . GLU B 1 33 ? -6.879 -18.047 8.672 1 63.06 33 GLU B N 1
ATOM 1732 C CA . GLU B 1 33 ? -7.695 -16.844 8.797 1 63.06 33 GLU B CA 1
ATOM 1733 C C . GLU B 1 33 ? -7.469 -16.172 10.148 1 63.06 33 GLU B C 1
ATOM 1735 O O . GLU B 1 33 ? -7.52 -14.938 10.242 1 63.06 33 GLU B O 1
ATOM 1740 N N . GLN B 1 34 ? -7.211 -17.016 11.078 1 60.06 34 GLN B N 1
ATOM 1741 C CA . GLN B 1 34 ? -7.113 -16.453 12.414 1 60.06 34 GLN B CA 1
ATOM 1742 C C . GLN B 1 34 ? -5.777 -15.742 12.609 1 60.06 34 GLN B C 1
ATOM 1744 O O . GLN B 1 34 ? -5.641 -14.898 13.5 1 60.06 34 GLN B O 1
ATOM 1749 N N . GLN B 1 35 ? -4.832 -16.016 11.734 1 62.25 35 GLN B N 1
ATOM 1750 C CA . GLN B 1 35 ? -3.5 -15.445 11.906 1 62.25 35 GLN B CA 1
ATOM 1751 C C . GLN B 1 35 ? -3.174 -14.461 10.789 1 62.25 35 GLN B C 1
ATOM 1753 O O . GLN B 1 35 ? -2.01 -14.117 10.578 1 62.25 35 GLN B O 1
ATOM 1758 N N . GLN B 1 36 ? -4.297 -14.078 10.148 1 72.94 36 GLN B N 1
ATOM 1759 C CA . GLN B 1 36 ? -4.012 -13.219 9.008 1 72.94 36 GLN B CA 1
ATOM 1760 C C . GLN B 1 36 ? -4.43 -11.781 9.281 1 72.94 36 GLN B C 1
ATOM 1762 O O . GLN B 1 36 ? -5.328 -11.531 10.094 1 72.94 36 GLN B O 1
ATOM 1767 N N . SER B 1 37 ? -3.648 -10.859 8.805 1 75.25 37 SER B N 1
ATOM 1768 C CA . SER B 1 37 ? -4.004 -9.445 8.781 1 75.25 37 SER B CA 1
ATOM 1769 C C . SER B 1 37 ? -3.955 -8.883 7.363 1 75.25 37 SER B C 1
ATOM 1771 O O . SER B 1 37 ? -3.238 -9.406 6.508 1 75.25 37 SER B O 1
ATOM 1773 N N . THR B 1 38 ? -4.867 -7.984 7.109 1 75.31 38 THR B N 1
ATOM 1774 C CA . THR B 1 38 ? -4.859 -7.289 5.828 1 75.31 38 THR B CA 1
ATOM 1775 C C . THR B 1 38 ? -4.645 -5.793 6.027 1 75.31 38 THR B C 1
ATOM 1777 O O . THR B 1 38 ? -5.215 -5.195 6.941 1 75.31 38 THR B O 1
ATOM 1780 N N . PHE B 1 39 ? -3.732 -5.289 5.332 1 76.88 39 PHE B N 1
ATOM 1781 C CA . PHE B 1 39 ? -3.467 -3.854 5.312 1 76.88 39 PHE B CA 1
ATOM 1782 C C . PHE B 1 39 ? -3.822 -3.26 3.953 1 76.88 39 PHE B C 1
ATOM 1784 O O . PHE B 1 39 ? -3.562 -3.873 2.914 1 76.88 39 PHE B O 1
ATOM 1791 N N . ALA B 1 40 ? -4.531 -2.139 4 1 78.69 40 ALA B N 1
ATOM 1792 C CA . ALA B 1 40 ? -4.828 -1.386 2.785 1 78.69 40 ALA B CA 1
ATOM 1793 C C . ALA B 1 40 ? -4.141 -0.025 2.799 1 78.69 40 ALA B C 1
ATOM 1795 O O . ALA B 1 40 ? -4.09 0.642 3.836 1 78.69 40 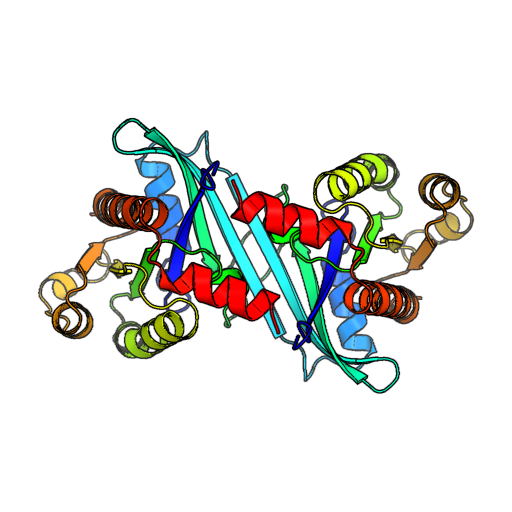ALA B O 1
ATOM 1796 N N . LEU B 1 41 ? -3.615 0.314 1.721 1 82.69 41 LEU B N 1
ATOM 1797 C CA . LEU B 1 41 ? -2.83 1.538 1.609 1 82.69 41 LEU B CA 1
ATOM 1798 C C . LEU B 1 41 ? -3.162 2.281 0.319 1 82.69 41 LEU B C 1
ATOM 1800 O O . LEU B 1 41 ? -3.297 1.664 -0.74 1 82.69 41 LEU B O 1
ATOM 1804 N N . ASN B 1 42 ? -3.387 3.609 0.424 1 83 42 ASN B N 1
ATOM 1805 C CA . ASN B 1 42 ? -3.514 4.496 -0.729 1 83 42 ASN B CA 1
ATOM 1806 C C . ASN B 1 42 ? -2.291 5.395 -0.886 1 83 42 ASN B C 1
ATOM 1808 O O . ASN B 1 42 ? -1.812 5.973 0.091 1 83 42 ASN B O 1
ATOM 1812 N N . ILE B 1 43 ? -1.794 5.406 -2.047 1 83.62 43 ILE B N 1
ATOM 1813 C CA . ILE B 1 43 ? -0.685 6.301 -2.361 1 83.62 43 ILE B CA 1
ATOM 1814 C C . ILE B 1 43 ? -1.132 7.332 -3.396 1 83.62 43 ILE B C 1
ATOM 1816 O O . ILE B 1 43 ? -1.525 6.977 -4.508 1 83.62 43 ILE B O 1
ATOM 1820 N N . PHE B 1 44 ? -1.145 8.656 -3.033 1 84.5 44 PHE B N 1
ATOM 1821 C CA . PHE B 1 44 ? -1.423 9.773 -3.934 1 84.5 44 PHE B CA 1
ATOM 1822 C C . PHE B 1 44 ? -0.128 10.406 -4.426 1 84.5 44 PHE B C 1
ATOM 1824 O O . PHE B 1 44 ? 0.719 10.805 -3.625 1 84.5 44 PHE B O 1
ATOM 1831 N N . THR B 1 45 ? 0.137 10.5 -5.723 1 85.31 45 THR B N 1
ATOM 1832 C CA . THR B 1 45 ? 1.357 11.094 -6.262 1 85.31 45 THR B CA 1
ATOM 1833 C C . THR B 1 45 ? 1.032 12.281 -7.16 1 85.31 45 THR B C 1
ATOM 1835 O O . THR B 1 45 ? -0.016 12.312 -7.809 1 85.31 45 THR B O 1
ATOM 1838 N N . TYR B 1 46 ? 1.851 13.297 -7.094 1 84 46 TYR B N 1
ATOM 1839 C CA . TYR B 1 46 ? 1.791 14.414 -8.031 1 84 46 TYR B CA 1
ATOM 1840 C C . TYR B 1 46 ? 3.139 15.117 -8.125 1 84 46 TYR B C 1
ATOM 1842 O O . TYR B 1 46 ? 4.012 14.922 -7.277 1 84 46 TYR B O 1
ATOM 1850 N N . LYS B 1 47 ? 3.311 15.781 -9.25 1 85.06 47 LYS B N 1
ATOM 1851 C CA . LYS B 1 47 ? 4.527 16.562 -9.445 1 85.06 47 LYS B CA 1
ATOM 1852 C C . LYS B 1 47 ? 4.316 18.016 -9.047 1 85.06 47 LYS B C 1
ATOM 1854 O O . LYS B 1 47 ? 3.264 18.594 -9.32 1 85.06 47 LYS B O 1
ATOM 1859 N N . SER B 1 48 ? 5.359 18.531 -8.297 1 83.5 48 SER B N 1
ATOM 1860 C CA . SER B 1 48 ? 5.281 19.922 -7.887 1 83.5 48 SER B CA 1
ATOM 1861 C C . SER B 1 48 ? 6.66 20.578 -7.867 1 83.5 48 SER B C 1
ATOM 1863 O O . SER B 1 48 ? 7.68 19.875 -7.883 1 83.5 48 SER B O 1
ATOM 1865 N N . LYS B 1 49 ? 6.543 21.875 -7.98 1 82.56 49 LYS B N 1
ATOM 1866 C CA . LYS B 1 49 ? 7.762 22.656 -7.777 1 82.56 49 LYS B CA 1
ATOM 1867 C C . LYS B 1 49 ? 7.812 23.25 -6.371 1 82.56 49 LYS B C 1
ATOM 1869 O O . LYS B 1 49 ? 6.891 23.953 -5.953 1 82.56 49 LYS B O 1
ATOM 1874 N N . ILE B 1 50 ? 8.789 22.766 -5.59 1 84.25 50 ILE B N 1
ATOM 1875 C CA . ILE B 1 50 ? 9 23.312 -4.254 1 84.25 50 ILE B CA 1
ATOM 1876 C C . ILE B 1 50 ? 10.328 24.062 -4.203 1 84.25 50 ILE B C 1
ATOM 1878 O O . ILE B 1 50 ? 11.383 23.484 -4.465 1 84.25 50 ILE B O 1
ATOM 1882 N N . ASP B 1 51 ? 10.25 25.359 -3.857 1 82.5 51 ASP B N 1
ATOM 1883 C CA . ASP B 1 51 ? 11.43 26.219 -3.846 1 82.5 51 ASP B CA 1
ATOM 1884 C C . ASP B 1 51 ? 12.203 26.125 -5.16 1 82.5 51 ASP B C 1
ATOM 1886 O O . ASP B 1 51 ? 13.422 25.953 -5.156 1 82.5 51 ASP B O 1
ATOM 1890 N N . GLY B 1 52 ? 11.531 26.016 -6.266 1 81.62 52 GLY B N 1
ATOM 1891 C CA . GLY B 1 52 ? 12.117 26.047 -7.598 1 81.62 52 GLY B CA 1
ATOM 1892 C C . GLY B 1 52 ? 12.586 24.688 -8.078 1 81.62 52 GLY B C 1
ATOM 1893 O O . GLY B 1 52 ? 13.039 24.547 -9.219 1 81.62 52 GLY B O 1
ATOM 1894 N N . GLU B 1 53 ? 12.5 23.703 -7.246 1 85.19 53 GLU B N 1
ATOM 1895 C CA . GLU B 1 53 ? 12.969 22.375 -7.613 1 85.19 53 GLU B CA 1
ATOM 1896 C C . GLU B 1 53 ? 11.797 21.453 -7.93 1 85.19 53 GLU B C 1
ATOM 1898 O O . GLU B 1 53 ? 10.805 21.406 -7.191 1 85.19 53 GLU B O 1
ATOM 1903 N N . ASP B 1 54 ? 11.961 20.766 -9.031 1 86.06 54 ASP B N 1
ATOM 1904 C CA . ASP B 1 54 ? 10.961 19.75 -9.383 1 86.06 54 ASP B CA 1
ATOM 1905 C C . ASP B 1 54 ? 11.031 18.562 -8.438 1 86.06 54 ASP B C 1
ATOM 1907 O O . ASP B 1 54 ? 12.102 17.969 -8.242 1 86.06 54 ASP B O 1
ATOM 1911 N N . CYS B 1 55 ? 9.836 18.328 -7.812 1 86.94 55 CYS B N 1
ATOM 1912 C CA . CYS B 1 55 ? 9.789 17.234 -6.848 1 86.94 55 CYS B CA 1
ATOM 1913 C C . CYS B 1 55 ? 8.633 16.297 -7.152 1 86.94 55 CYS B C 1
ATOM 1915 O O . CYS B 1 55 ? 7.559 16.734 -7.566 1 86.94 55 CYS B O 1
ATOM 1917 N N . ASP B 1 56 ? 8.906 15.008 -7.086 1 87.56 56 ASP B N 1
ATOM 1918 C CA . ASP B 1 56 ? 7.84 14.016 -7.051 1 87.56 56 ASP B CA 1
ATOM 1919 C C . ASP B 1 56 ? 7.316 13.82 -5.629 1 87.56 56 ASP B C 1
ATOM 1921 O O . ASP B 1 56 ? 8.07 13.445 -4.73 1 87.56 56 ASP B O 1
ATOM 1925 N N . ILE B 1 57 ? 6.059 14.11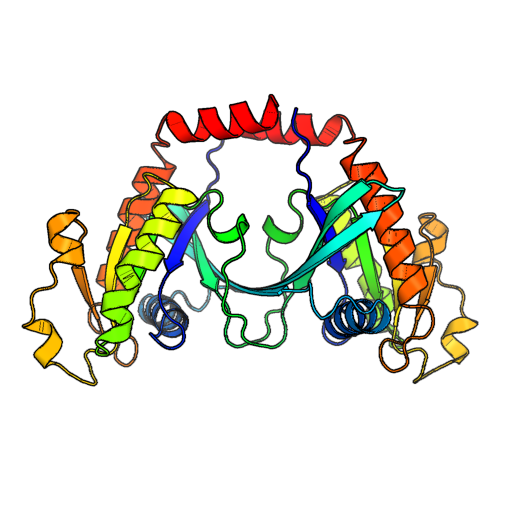7 -5.496 1 91.62 57 ILE B N 1
ATOM 1926 C CA . ILE B 1 57 ? 5.461 14.07 -4.164 1 91.62 57 ILE B CA 1
ATOM 1927 C C . ILE B 1 57 ? 4.574 12.836 -4.039 1 91.62 57 ILE B C 1
ATOM 1929 O O . ILE B 1 57 ? 3.828 12.5 -4.961 1 91.62 57 ILE B O 1
ATOM 1933 N N . GLU B 1 58 ? 4.703 12.133 -2.938 1 90.75 58 GLU B N 1
ATOM 1934 C CA . GLU B 1 58 ? 3.807 11.031 -2.605 1 90.75 58 GLU B CA 1
ATOM 1935 C C . GLU B 1 58 ? 3.188 11.219 -1.223 1 90.75 58 GLU B C 1
ATOM 1937 O O . GLU B 1 58 ? 3.902 11.414 -0.239 1 90.75 58 GLU B O 1
ATOM 1942 N N . PHE B 1 59 ? 1.833 11.219 -1.154 1 92.88 59 PHE B N 1
ATOM 1943 C CA . PHE B 1 59 ? 1.114 11.094 0.108 1 92.88 59 PHE B CA 1
ATOM 1944 C C . PHE B 1 59 ? 0.691 9.648 0.346 1 92.88 59 PHE B C 1
ATOM 1946 O O . PHE B 1 59 ? 0.057 9.031 -0.513 1 92.88 59 PHE B O 1
ATOM 1953 N N . TRP B 1 60 ? 1.101 9.039 1.408 1 90 60 TRP B N 1
ATOM 1954 C CA . TRP B 1 60 ? 0.716 7.68 1.783 1 90 60 TRP B CA 1
ATOM 1955 C C . TRP B 1 60 ? -0.369 7.699 2.855 1 90 60 TRP B C 1
ATOM 1957 O O . TRP B 1 60 ? -0.223 8.359 3.883 1 90 60 TRP B O 1
ATOM 1967 N N . ASP B 1 61 ? -1.439 7.047 2.578 1 88.5 61 ASP B N 1
ATOM 1968 C CA . ASP B 1 61 ? -2.611 7.008 3.447 1 88.5 61 ASP B CA 1
ATOM 1969 C C . ASP B 1 61 ? -3.098 5.574 3.648 1 88.5 61 ASP B C 1
ATOM 1971 O O . ASP B 1 61 ? -3.086 4.77 2.711 1 88.5 61 ASP B O 1
ATOM 1975 N N . THR B 1 62 ? -3.383 5.148 4.77 1 80.31 62 THR B N 1
ATOM 1976 C CA . THR B 1 62 ? -3.953 3.83 5.023 1 80.31 62 THR B CA 1
ATOM 1977 C C . THR B 1 62 ? -5.434 3.801 4.645 1 80.31 62 THR B C 1
ATOM 1979 O O . THR B 1 62 ? -6.152 4.777 4.859 1 80.31 62 THR B O 1
ATOM 1982 N N . ALA B 1 63 ? -5.625 2.84 3.422 1 64.5 63 ALA B N 1
ATOM 1983 C CA . ALA B 1 63 ? -6.906 2.828 2.717 1 64.5 63 ALA B CA 1
ATOM 1984 C C . ALA B 1 63 ? -8.031 2.387 3.643 1 64.5 63 ALA B C 1
ATOM 1986 O O . ALA B 1 63 ? -7.84 1.527 4.504 1 64.5 63 ALA B O 1
ATOM 1987 N N . GLY B 1 64 ? -9.039 3.211 3.768 1 45.75 64 GLY B N 1
ATOM 1988 C CA . GLY B 1 64 ? -10.383 2.643 3.756 1 45.75 64 GLY B CA 1
ATOM 1989 C C . GLY B 1 64 ? -10.844 2.236 2.371 1 45.75 64 GLY B C 1
ATOM 1990 O O . GLY B 1 64 ? -11.445 1.176 2.197 1 45.75 64 GLY B O 1
ATOM 1991 N N . GLN B 1 65 ? -11.102 3.102 1.312 1 39.38 65 GLN B N 1
ATOM 1992 C CA . GLN B 1 65 ? -12 2.887 0.182 1 39.38 65 GLN B CA 1
ATOM 1993 C C . GLN B 1 65 ? -11.227 2.439 -1.057 1 39.38 65 GLN B C 1
ATOM 1995 O O . GLN B 1 65 ? -9.992 2.42 -1.054 1 39.38 65 GLN B O 1
ATOM 2000 N N . GLU B 1 66 ? -11.07 3.127 -2.281 1 36.81 66 GLU B N 1
ATOM 2001 C CA . GLU B 1 66 ? -11.445 2.844 -3.664 1 36.81 66 GLU B CA 1
ATOM 2002 C C . GLU B 1 66 ? -10.227 2.428 -4.488 1 36.81 66 GLU B C 1
ATOM 2004 O O . GLU B 1 66 ? -9.086 2.723 -4.117 1 36.81 66 GLU B O 1
ATOM 2009 N N . ARG B 1 67 ? -10.375 1.846 -5.82 1 37.5 67 ARG B N 1
ATOM 2010 C CA . ARG B 1 67 ? -9.836 0.948 -6.836 1 37.5 67 ARG B CA 1
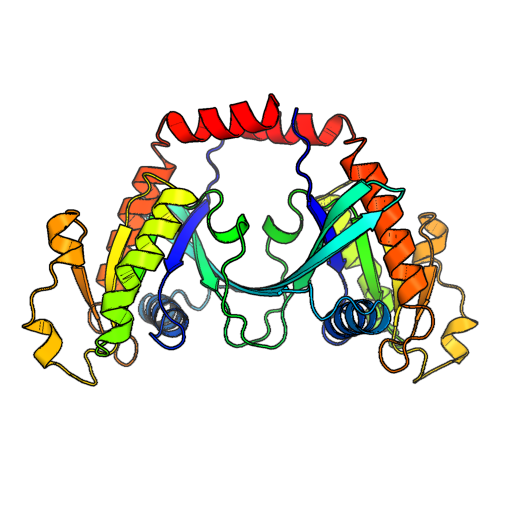ATOM 2011 C C . ARG B 1 67 ? -8.82 1.664 -7.715 1 37.5 67 ARG B C 1
ATOM 2013 O O . ARG B 1 67 ? -9.031 2.814 -8.109 1 37.5 67 ARG B O 1
ATOM 2020 N N . PHE B 1 68 ? -7.461 1.636 -7.781 1 40.19 68 PHE B N 1
ATOM 2021 C CA . PHE B 1 68 ? -6.617 2.301 -8.766 1 40.19 68 PHE B CA 1
ATOM 2022 C C . PHE B 1 68 ? -5.879 1.281 -9.625 1 40.19 68 PHE B C 1
ATOM 2024 O O . PHE B 1 68 ? -5.652 0.148 -9.195 1 40.19 68 PHE B O 1
ATOM 2031 N N . ASN B 1 69 ? -5.461 1.582 -10.961 1 45.62 69 ASN B N 1
ATOM 2032 C CA . ASN B 1 69 ? -4.992 0.786 -12.086 1 45.62 69 ASN B CA 1
ATOM 2033 C C . ASN B 1 69 ? -3.477 0.619 -12.07 1 45.62 69 ASN B C 1
ATOM 2035 O O . ASN B 1 69 ? -2.943 -0.313 -12.672 1 45.62 69 ASN B O 1
ATOM 2039 N N . ASN B 1 70 ? -2.572 1.547 -11.672 1 54.66 70 ASN B N 1
ATOM 2040 C CA . ASN B 1 70 ? -1.128 1.387 -11.797 1 54.66 70 ASN B CA 1
ATOM 2041 C C . ASN B 1 70 ? -0.49 0.973 -10.477 1 54.66 70 ASN B C 1
ATOM 2043 O O . ASN B 1 70 ? -0.998 1.31 -9.406 1 54.66 70 ASN B O 1
ATOM 2047 N N . VAL B 1 71 ? 0.657 0.22 -10.68 1 64.25 71 VAL B N 1
ATOM 2048 C CA . VAL B 1 71 ? 1.279 -0.35 -9.484 1 64.25 71 VAL B CA 1
ATOM 2049 C C . VAL B 1 71 ? 2.391 0.574 -8.992 1 64.25 71 VAL B C 1
ATOM 2051 O O . VAL B 1 71 ? 3.188 1.076 -9.789 1 64.25 71 VAL B O 1
ATOM 2054 N N . HIS B 1 72 ? 2.404 1.027 -7.824 1 69.56 72 HIS B N 1
ATOM 2055 C CA . HIS B 1 72 ? 3.438 1.863 -7.219 1 69.56 72 HIS B CA 1
ATOM 2056 C C . HIS B 1 72 ? 4.75 1.101 -7.078 1 69.56 72 HIS B C 1
ATOM 2058 O O . HIS B 1 72 ? 4.75 -0.097 -6.781 1 69.56 72 HIS B O 1
ATOM 2064 N N . PRO B 1 73 ? 5.969 1.66 -7.273 1 67.56 73 PRO B N 1
ATOM 2065 C CA . PRO B 1 73 ? 7.273 1.001 -7.234 1 67.56 73 PRO B CA 1
ATOM 2066 C C . PRO B 1 73 ? 7.5 0.214 -5.945 1 67.56 73 PRO B C 1
ATOM 2068 O O . PRO B 1 73 ? 8.156 -0.833 -5.965 1 67.56 73 PRO B O 1
ATOM 2071 N N . SER B 1 74 ? 7.047 0.745 -4.773 1 77.75 74 SER B N 1
ATOM 2072 C CA . SER B 1 74 ? 7.207 0.05 -3.5 1 77.75 74 SER B CA 1
ATOM 2073 C C . SER B 1 74 ? 6.617 -1.354 -3.561 1 77.75 74 SER B C 1
ATOM 2075 O O . SER B 1 74 ? 6.977 -2.219 -2.76 1 77.75 74 SER B O 1
ATOM 2077 N N . TYR B 1 75 ? 5.777 -1.579 -4.531 1 84.56 75 TYR B N 1
ATOM 2078 C CA . TYR B 1 75 ? 5.121 -2.867 -4.73 1 84.56 75 TYR B CA 1
ATOM 2079 C C . TYR B 1 75 ? 6.141 -3.953 -5.051 1 84.56 75 TYR B C 1
ATOM 2081 O O . TYR B 1 75 ? 6.062 -5.062 -4.52 1 84.56 75 TYR B O 1
ATOM 2089 N N . TYR B 1 76 ? 7.152 -3.547 -5.785 1 86.06 76 TYR B N 1
ATOM 2090 C CA . TYR B 1 76 ? 8.133 -4.504 -6.289 1 86.06 76 TYR B CA 1
ATOM 2091 C C . TYR B 1 76 ? 9.305 -4.641 -5.328 1 86.06 76 TYR B C 1
ATOM 2093 O O . TYR B 1 76 ? 10.016 -5.652 -5.34 1 86.06 76 TYR B O 1
ATOM 2101 N N . HIS B 1 77 ? 9.5 -3.641 -4.527 1 84.75 77 HIS B N 1
ATOM 2102 C CA . HIS B 1 77 ? 10.68 -3.582 -3.678 1 84.75 77 HIS B CA 1
ATOM 2103 C C . HIS B 1 77 ? 10.734 -4.77 -2.719 1 84.75 77 HIS B C 1
ATOM 2105 O O . HIS B 1 77 ? 9.781 -5.012 -1.975 1 84.75 77 HIS B O 1
ATOM 2111 N N . GLN B 1 78 ? 11.781 -5.605 -2.754 1 86.88 78 GLN B N 1
ATOM 2112 C CA . GLN B 1 78 ? 12.102 -6.719 -1.87 1 86.88 78 GLN B CA 1
ATOM 2113 C C . GLN B 1 78 ? 11.117 -7.867 -2.055 1 86.88 78 GLN B C 1
ATOM 2115 O O . GLN B 1 78 ? 10.883 -8.648 -1.131 1 86.88 78 GLN B O 1
ATOM 2120 N N . ALA B 1 79 ? 10.508 -7.883 -3.203 1 92.88 79 ALA B N 1
ATOM 2121 C CA . ALA B 1 79 ? 9.68 -9.047 -3.508 1 92.88 79 ALA B CA 1
ATOM 2122 C C . ALA B 1 79 ? 10.531 -10.289 -3.73 1 92.88 79 ALA B C 1
ATOM 2124 O O . ALA B 1 79 ? 11.641 -10.195 -4.273 1 92.88 79 ALA B O 1
ATOM 2125 N N . HIS B 1 80 ? 10.031 -11.438 -3.303 1 95.69 80 HIS B N 1
ATOM 2126 C CA . HIS B 1 80 ? 10.805 -12.672 -3.379 1 95.69 80 HIS B CA 1
ATOM 2127 C C . HIS B 1 80 ? 10.219 -13.625 -4.418 1 95.69 80 HIS B C 1
ATOM 2129 O O . HIS B 1 80 ? 10.883 -14.57 -4.848 1 95.69 80 HIS B O 1
ATOM 2135 N N . ALA B 1 81 ? 8.992 -13.414 -4.785 1 97.06 81 ALA B N 1
ATOM 2136 C CA . ALA B 1 81 ? 8.352 -14.172 -5.859 1 97.06 81 ALA B CA 1
ATOM 2137 C C . ALA B 1 81 ? 7.145 -13.414 -6.414 1 97.06 81 ALA B C 1
ATOM 2139 O O . ALA B 1 81 ? 6.648 -12.477 -5.789 1 97.06 81 ALA B O 1
ATOM 2140 N N . CYS B 1 82 ? 6.75 -13.797 -7.594 1 98 82 CYS B N 1
ATOM 2141 C CA . CYS B 1 82 ? 5.598 -13.18 -8.242 1 98 82 CYS B CA 1
ATOM 2142 C C . CYS B 1 82 ? 4.613 -14.234 -8.727 1 98 82 CYS B C 1
ATOM 2144 O O . CYS B 1 82 ? 5.016 -15.273 -9.25 1 98 82 CYS B O 1
ATOM 2146 N N . ILE B 1 83 ? 3.355 -13.953 -8.492 1 98.25 83 ILE B N 1
ATOM 2147 C CA . ILE B 1 83 ? 2.279 -14.734 -9.094 1 98.25 83 ILE B CA 1
ATOM 2148 C C . ILE B 1 83 ? 1.61 -13.93 -10.203 1 98.25 83 ILE B C 1
ATOM 2150 O O . ILE B 1 83 ? 0.964 -12.914 -9.93 1 98.25 83 ILE B O 1
ATOM 2154 N N . LEU B 1 84 ? 1.815 -14.367 -11.398 1 97.69 84 LEU B N 1
ATOM 2155 C CA . LEU B 1 84 ? 1.177 -13.766 -12.57 1 97.69 84 LEU B CA 1
ATOM 2156 C C . LEU B 1 84 ? -0.184 -14.406 -12.828 1 97.69 84 LEU B C 1
ATOM 2158 O O . LEU B 1 84 ? -0.275 -15.609 -13.062 1 97.69 84 LEU B O 1
ATOM 2162 N N . VAL B 1 85 ? -1.229 -13.578 -12.812 1 97.56 85 VAL B N 1
ATOM 2163 C CA . VAL B 1 85 ? -2.578 -14.133 -12.859 1 97.56 85 VAL B CA 1
ATOM 2164 C C . VAL B 1 85 ? -3.293 -13.656 -14.117 1 97.56 85 VAL B C 1
ATOM 2166 O O . VAL B 1 85 ? -3.232 -12.477 -14.469 1 97.56 85 VAL B O 1
ATOM 2169 N N . PHE B 1 86 ? -3.891 -14.555 -14.836 1 97 86 PHE B N 1
ATOM 2170 C CA . PHE B 1 86 ? -4.863 -14.266 -15.883 1 97 86 PHE B CA 1
ATOM 2171 C C . PHE B 1 86 ? -6.082 -15.164 -15.75 1 97 86 PHE B C 1
ATOM 2173 O O . PHE B 1 86 ? -6.156 -16 -14.844 1 97 86 PHE B O 1
ATOM 2180 N N . ASP B 1 87 ? -7.109 -14.828 -16.516 1 96.06 87 ASP B N 1
ATOM 2181 C CA . ASP B 1 87 ? -8.305 -15.664 -16.438 1 96.06 87 ASP B CA 1
ATOM 2182 C C . ASP B 1 87 ? -8.711 -16.172 -17.828 1 96.06 87 ASP B C 1
ATOM 2184 O O . ASP B 1 87 ? -7.859 -16.312 -18.703 1 96.06 87 ASP B O 1
ATOM 2188 N N . ASP B 1 88 ? -9.953 -16.625 -17.953 1 91.12 88 ASP B N 1
ATOM 2189 C CA . ASP B 1 88 ? -10.383 -17.281 -19.172 1 91.12 88 ASP B CA 1
ATOM 2190 C C . ASP B 1 88 ? -10.555 -16.281 -20.312 1 91.12 88 ASP B C 1
ATOM 2192 O O . ASP B 1 88 ? -10.797 -16.656 -21.453 1 91.12 88 ASP B O 1
ATOM 2196 N N . ARG B 1 89 ? -10.414 -14.984 -20.078 1 92.25 89 ARG B N 1
ATOM 2197 C CA . ARG B 1 89 ? -10.5 -13.953 -21.109 1 92.25 89 ARG B CA 1
ATOM 2198 C C . ARG B 1 89 ? -9.18 -13.82 -21.859 1 92.25 89 ARG B C 1
ATOM 2200 O O . ARG B 1 89 ? -8.117 -13.703 -21.234 1 92.25 89 ARG B O 1
ATOM 2207 N N . GLN B 1 90 ? -9.234 -13.789 -23.109 1 92.5 90 GLN B N 1
ATOM 2208 C CA . GLN B 1 90 ? -8.055 -13.758 -23.969 1 92.5 90 GLN B CA 1
ATOM 2209 C C . GLN B 1 90 ? -7.207 -12.516 -23.688 1 92.5 90 GLN B C 1
ATOM 2211 O O . GLN B 1 90 ? -5.977 -12.578 -23.719 1 92.5 90 GLN B O 1
ATOM 2216 N N . ILE B 1 91 ? -7.871 -11.461 -23.453 1 94.25 91 ILE B N 1
ATOM 2217 C CA . ILE B 1 91 ? -7.164 -10.195 -23.266 1 94.25 91 ILE B CA 1
ATOM 2218 C C . ILE B 1 91 ? -6.277 -10.273 -22.031 1 94.25 91 ILE B C 1
ATOM 2220 O O . ILE B 1 91 ? -5.172 -9.727 -22.016 1 94.25 91 ILE B O 1
ATOM 2224 N N . THR B 1 92 ? -6.715 -10.906 -20.953 1 94.62 92 THR B N 1
ATOM 2225 C CA . THR B 1 92 ? -5.926 -11.008 -19.734 1 94.62 92 THR B CA 1
ATOM 2226 C C . THR B 1 92 ? -4.688 -11.867 -19.953 1 94.62 92 THR B C 1
ATOM 2228 O O . THR B 1 92 ? -3.639 -11.633 -19.359 1 94.62 92 THR B O 1
ATOM 2231 N N . TYR B 1 93 ? -4.809 -12.797 -20.906 1 95.62 93 TYR B N 1
ATOM 2232 C CA . TYR B 1 93 ? -3.66 -13.602 -21.312 1 95.62 93 TYR B CA 1
ATOM 2233 C C . TYR B 1 93 ? -2.654 -12.766 -22.094 1 95.62 93 TYR B C 1
ATOM 2235 O O . TYR B 1 93 ? -1.454 -12.805 -21.797 1 95.62 93 TYR B O 1
ATOM 2243 N N . LYS B 1 94 ? -3.121 -12.086 -23.016 1 95.25 94 LYS B N 1
ATOM 2244 C CA . LYS B 1 94 ? -2.262 -11.234 -23.828 1 95.25 94 LYS B CA 1
ATOM 2245 C C . LYS B 1 94 ? -1.511 -10.219 -22.969 1 95.25 94 LYS B C 1
ATOM 2247 O O . LYS B 1 94 ? -0.336 -9.938 -23.203 1 95.25 94 LYS B O 1
ATOM 2252 N N . ASN B 1 95 ? -2.119 -9.75 -21.938 1 93.94 95 ASN B N 1
ATOM 2253 C CA . ASN B 1 95 ? -1.542 -8.711 -21.094 1 93.94 95 ASN B CA 1
ATOM 2254 C C . ASN B 1 95 ? -0.469 -9.266 -20.172 1 93.94 95 ASN B C 1
ATOM 2256 O O . ASN B 1 95 ? 0.252 -8.508 -19.516 1 93.94 95 ASN B O 1
ATOM 2260 N N . LEU B 1 96 ? -0.327 -10.578 -20.094 1 95.75 96 LEU B N 1
ATOM 2261 C CA . LEU B 1 96 ? 0.717 -11.156 -19.266 1 95.75 96 LEU B CA 1
ATOM 2262 C C . LEU B 1 96 ? 2.094 -10.656 -19.672 1 95.75 96 LEU B C 1
ATOM 2264 O O . LEU B 1 96 ? 2.98 -10.484 -18.844 1 95.75 96 LEU B O 1
ATOM 2268 N N . GLU B 1 97 ? 2.203 -10.43 -20.938 1 95.5 97 GLU B N 1
ATOM 2269 C CA . GLU B 1 97 ? 3.484 -9.938 -21.438 1 95.5 97 GLU B CA 1
ATOM 2270 C C . GLU B 1 97 ? 3.848 -8.594 -20.797 1 95.5 97 GLU B C 1
ATOM 2272 O O . GLU B 1 97 ? 4.984 -8.398 -20.359 1 95.5 97 GLU B O 1
ATOM 2277 N N . LYS B 1 98 ? 2.887 -7.805 -20.797 1 91.62 98 LYS B N 1
ATOM 2278 C CA . LYS B 1 98 ? 3.111 -6.488 -20.219 1 91.62 98 LYS B CA 1
ATOM 2279 C C . LYS B 1 98 ? 3.449 -6.602 -18.734 1 91.62 98 LYS B C 1
ATOM 2281 O O . LYS B 1 98 ? 4.379 -5.953 -18.25 1 91.62 98 LYS B O 1
ATOM 2286 N N . TRP B 1 99 ? 2.74 -7.375 -18 1 91.5 99 TRP B N 1
ATOM 2287 C CA . TRP B 1 99 ? 2.965 -7.555 -16.578 1 91.5 99 TRP B CA 1
ATOM 2288 C C . TRP B 1 99 ? 4.34 -8.156 -16.312 1 91.5 99 TRP B C 1
ATOM 2290 O O . TRP B 1 99 ? 5.059 -7.715 -15.414 1 91.5 99 TRP B O 1
ATOM 2300 N N . TYR B 1 100 ? 4.676 -9.141 -17.125 1 94.12 100 TYR B N 1
ATOM 2301 C CA . TYR B 1 100 ? 5.973 -9.781 -16.953 1 94.12 100 TYR B CA 1
ATOM 2302 C C . TYR B 1 100 ? 7.109 -8.82 -17.266 1 94.12 100 TYR B C 1
ATOM 2304 O O . TYR B 1 100 ? 8.125 -8.805 -16.562 1 94.12 100 TYR B O 1
ATOM 2312 N N . ASN B 1 101 ? 6.926 -8.016 -18.25 1 91.25 101 ASN B N 1
ATOM 2313 C CA . ASN B 1 101 ? 7.938 -7.016 -18.578 1 91.25 101 ASN B CA 1
ATOM 2314 C C . ASN B 1 101 ? 8.109 -6 -17.453 1 91.25 101 ASN B C 1
ATOM 2316 O O . ASN B 1 101 ? 9.234 -5.586 -17.156 1 91.25 101 ASN B O 1
ATOM 2320 N N . GLU B 1 102 ? 7 -5.645 -16.953 1 86.75 102 GLU B N 1
ATOM 2321 C CA . GLU B 1 102 ? 7.07 -4.73 -15.812 1 86.75 102 GLU B CA 1
ATOM 2322 C C . GLU B 1 102 ? 7.812 -5.363 -14.641 1 86.75 102 GLU B C 1
ATOM 2324 O O . GLU B 1 102 ? 8.648 -4.719 -14.008 1 86.75 102 GLU B O 1
ATOM 2329 N N . LEU B 1 103 ? 7.508 -6.652 -14.359 1 91.25 103 LEU B N 1
ATOM 2330 C CA . LEU B 1 103 ? 8.211 -7.391 -13.312 1 91.25 103 LEU B CA 1
ATOM 2331 C C . LEU B 1 103 ? 9.711 -7.406 -13.578 1 91.25 103 LEU B C 1
ATOM 2333 O O . LEU B 1 103 ? 10.508 -7.129 -12.672 1 91.25 103 LEU B O 1
ATOM 2337 N N . GLN B 1 104 ? 10.055 -7.621 -14.789 1 90.94 104 GLN B N 1
ATOM 2338 C CA . GLN B 1 104 ? 11.469 -7.711 -15.148 1 90.94 104 GLN B CA 1
ATOM 2339 C C . GLN B 1 104 ? 12.148 -6.352 -15.039 1 90.94 104 GLN B C 1
ATOM 2341 O O . GLN B 1 104 ? 13.336 -6.273 -14.711 1 90.94 104 GLN B O 1
ATOM 2346 N N . THR B 1 105 ? 11.422 -5.379 -15.25 1 85.38 105 THR B N 1
ATOM 2347 C CA . THR B 1 105 ? 11.969 -4.027 -15.195 1 85.38 105 THR B CA 1
ATOM 2348 C C . THR B 1 105 ? 12.234 -3.604 -13.758 1 85.38 105 THR B C 1
ATOM 2350 O O . THR B 1 105 ? 13.289 -3.043 -13.453 1 85.38 105 THR B O 1
ATOM 2353 N N . TYR B 1 106 ? 11.312 -3.918 -12.867 1 82.44 106 TYR B N 1
ATOM 2354 C CA . TYR B 1 106 ? 11.375 -3.33 -11.531 1 82.44 106 TYR B CA 1
ATOM 2355 C C . TYR B 1 106 ? 11.914 -4.332 -10.516 1 82.44 106 TYR B C 1
ATOM 2357 O O . TYR B 1 106 ? 12.359 -3.951 -9.438 1 82.44 106 TYR B O 1
ATOM 2365 N N . ARG B 1 107 ? 11.781 -5.578 -10.781 1 89.38 107 ARG B N 1
ATOM 2366 C CA . ARG B 1 107 ? 12.273 -6.621 -9.883 1 89.38 107 ARG B CA 1
ATOM 2367 C C . ARG B 1 107 ? 12.68 -7.863 -10.672 1 89.38 107 ARG B C 1
ATOM 2369 O O . ARG B 1 107 ? 12.008 -8.898 -10.609 1 89.38 107 ARG B O 1
ATOM 2376 N N . LYS B 1 108 ? 13.836 -7.676 -11.266 1 87.75 108 LYS B N 1
ATOM 2377 C CA . LYS B 1 108 ? 14.328 -8.719 -12.164 1 87.75 108 LYS B CA 1
ATOM 2378 C C . LYS B 1 108 ? 14.844 -9.922 -11.375 1 87.75 108 LYS B C 1
ATOM 2380 O O . LYS B 1 108 ? 15.484 -9.766 -10.336 1 87.75 108 LYS B O 1
ATOM 2385 N N . GLY B 1 109 ? 14.594 -11.117 -11.922 1 87.25 109 GLY B N 1
ATOM 2386 C CA . GLY B 1 109 ? 15.312 -12.289 -11.453 1 87.25 109 GLY B CA 1
ATOM 2387 C C . GLY B 1 109 ? 14.57 -13.062 -10.383 1 87.25 109 GLY B C 1
ATOM 2388 O O . GLY B 1 109 ? 14.984 -14.148 -9.984 1 87.25 109 GLY B O 1
ATOM 2389 N N . ILE B 1 110 ? 13.5 -12.453 -9.844 1 93.75 110 ILE B N 1
ATOM 2390 C CA . ILE B 1 110 ? 12.797 -13.234 -8.828 1 93.75 110 ILE B CA 1
ATOM 2391 C C . ILE B 1 110 ? 11.945 -14.305 -9.508 1 93.75 110 ILE B C 1
ATOM 2393 O O . ILE B 1 110 ? 11.508 -14.125 -10.648 1 93.75 110 ILE B O 1
ATOM 2397 N N . PRO B 1 111 ? 11.789 -15.438 -8.836 1 96.56 111 PRO B N 1
ATOM 2398 C CA . PRO B 1 111 ? 10.953 -16.5 -9.414 1 96.56 111 PRO B CA 1
ATOM 2399 C C . PRO B 1 111 ? 9.492 -16.062 -9.578 1 96.56 111 PRO B C 1
ATOM 2401 O O . PRO B 1 111 ? 9.008 -15.219 -8.828 1 96.56 111 PRO B O 1
ATOM 2404 N N . ALA B 1 112 ? 8.836 -16.672 -10.617 1 97.88 112 ALA B N 1
ATOM 2405 C CA . ALA B 1 112 ? 7.43 -16.375 -10.883 1 97.88 112 ALA B CA 1
ATOM 2406 C C . ALA B 1 112 ? 6.676 -17.641 -11.273 1 97.88 112 ALA B C 1
ATOM 2408 O O . ALA B 1 112 ? 7.27 -18.609 -11.773 1 97.88 112 ALA B O 1
ATOM 2409 N N . ILE B 1 113 ? 5.465 -17.656 -10.945 1 98.31 113 ILE B N 1
ATOM 2410 C CA . ILE B 1 113 ? 4.566 -18.672 -11.461 1 98.31 113 ILE B CA 1
ATOM 2411 C C . ILE B 1 113 ? 3.412 -18.016 -12.219 1 98.31 113 ILE B C 1
ATOM 2413 O O . ILE B 1 113 ? 3.119 -16.844 -12.008 1 98.31 113 ILE B O 1
ATOM 2417 N N . VAL B 1 114 ? 2.807 -18.797 -13.102 1 98.31 114 VAL B N 1
ATOM 2418 C CA . VAL B 1 114 ? 1.648 -18.344 -13.859 1 98.31 114 VAL B CA 1
ATOM 2419 C C . VAL B 1 114 ? 0.397 -19.078 -13.398 1 98.31 114 VAL B C 1
ATOM 2421 O O . VAL B 1 114 ? 0.424 -20.297 -13.203 1 98.31 114 VAL B O 1
ATOM 2424 N N . VAL B 1 115 ? -0.669 -18.297 -13.172 1 98.25 115 VAL B N 1
ATOM 2425 C CA . VAL B 1 115 ? -1.918 -18.859 -12.672 1 98.25 115 VAL B CA 1
ATOM 2426 C C . VAL B 1 115 ? -3.07 -18.469 -13.594 1 98.25 115 VAL B C 1
ATOM 2428 O O . VAL B 1 115 ? -3.301 -17.281 -13.836 1 98.25 115 VAL B O 1
ATOM 2431 N N . CYS B 1 116 ? -3.762 -19.453 -14.148 1 98.12 116 CYS B N 1
ATOM 2432 C CA . CYS B 1 116 ? -5.031 -19.234 -14.836 1 98.12 116 CYS B CA 1
ATOM 2433 C C . CYS B 1 116 ? -6.207 -19.438 -13.891 1 98.12 116 CYS B C 1
ATOM 2435 O O . CYS B 1 116 ? -6.527 -20.578 -13.531 1 98.12 116 CYS B O 1
ATOM 2437 N N . ASN B 1 117 ? -6.824 -18.312 -13.547 1 97.94 117 ASN B N 1
ATOM 2438 C CA . ASN B 1 117 ? -7.91 -18.359 -12.578 1 97.94 117 ASN B CA 1
ATOM 2439 C C . ASN B 1 117 ? -9.273 -18.469 -13.266 1 97.94 117 ASN B C 1
ATOM 2441 O O . ASN B 1 117 ? -9.367 -18.328 -14.484 1 97.94 117 ASN B O 1
ATOM 2445 N N . LYS B 1 118 ? -10.312 -18.75 -12.523 1 97.5 118 LYS B N 1
ATOM 2446 C CA . LYS B 1 118 ? -11.719 -18.812 -12.906 1 97.5 118 LYS B CA 1
ATOM 2447 C C . LYS B 1 118 ? -12 -19.984 -13.828 1 97.5 118 LYS B C 1
ATOM 2449 O O . LYS B 1 118 ? -12.836 -19.906 -14.727 1 97.5 118 LYS B O 1
ATOM 2454 N N . ILE B 1 119 ? -11.281 -21.062 -13.617 1 96.44 119 ILE B N 1
ATOM 2455 C CA . ILE B 1 119 ? -11.469 -22.203 -14.5 1 96.44 119 ILE B CA 1
ATOM 2456 C C . ILE B 1 119 ? -12.844 -22.828 -14.25 1 96.44 119 ILE B C 1
ATOM 2458 O O . ILE B 1 119 ? -13.312 -23.656 -15.047 1 96.44 119 ILE B O 1
ATOM 2462 N N . ASP B 1 120 ? -13.508 -22.5 -13.102 1 95.38 120 ASP B N 1
ATOM 2463 C CA . ASP B 1 120 ? -14.867 -22.953 -12.828 1 95.38 120 ASP B CA 1
ATOM 2464 C C . ASP B 1 120 ? -15.836 -22.438 -13.891 1 95.38 120 ASP B C 1
ATOM 2466 O O . ASP B 1 120 ? -16.891 -23.047 -14.117 1 95.38 120 ASP B O 1
ATOM 2470 N N . LEU B 1 121 ? -15.508 -21.312 -14.477 1 93.88 121 LEU B N 1
ATOM 2471 C CA . LEU B 1 121 ? -16.359 -20.719 -15.492 1 93.88 121 LEU B CA 1
ATOM 2472 C C . LEU B 1 121 ? -16.141 -21.375 -16.859 1 93.88 121 LEU B C 1
ATOM 2474 O O . LEU B 1 121 ? -17.031 -21.375 -17.703 1 93.88 121 LEU B O 1
ATOM 2478 N N . ASN B 1 122 ? -14.898 -21.828 -17.141 1 91 122 ASN B N 1
ATOM 2479 C CA . ASN B 1 122 ? -14.531 -22.422 -18.422 1 91 122 ASN B CA 1
ATOM 2480 C C . ASN B 1 122 ? -13.469 -23.5 -18.25 1 91 122 ASN B C 1
ATOM 2482 O O . ASN B 1 122 ? -12.273 -23.219 -18.344 1 91 122 ASN B O 1
ATOM 2486 N N . MET B 1 123 ? -13.852 -24.719 -18.156 1 90.25 123 MET B N 1
ATOM 2487 C CA . MET B 1 123 ? -12.938 -25.828 -17.891 1 90.25 123 MET B CA 1
ATOM 2488 C C . MET B 1 123 ? -12.094 -26.141 -19.125 1 90.25 123 MET B C 1
ATOM 2490 O O . MET B 1 123 ? -11.031 -26.766 -19.016 1 90.25 123 MET B O 1
ATOM 2494 N N . ASP B 1 124 ? -12.5 -25.734 -20.281 1 91.19 124 ASP B N 1
ATOM 2495 C CA . ASP B 1 124 ? -11.789 -26.031 -21.516 1 91.19 124 ASP B CA 1
ATOM 2496 C C . ASP B 1 124 ? -10.43 -25.328 -21.547 1 91.19 124 ASP B C 1
ATOM 2498 O O . ASP B 1 124 ? -9.531 -25.75 -22.281 1 91.19 124 ASP B O 1
ATOM 2502 N N . VAL B 1 125 ? -10.32 -24.328 -20.781 1 92.12 125 VAL B N 1
ATOM 2503 C CA . VAL B 1 125 ? -9.062 -23.578 -20.75 1 92.12 125 VAL B CA 1
ATOM 2504 C C . VAL B 1 125 ? -7.938 -24.469 -20.25 1 92.12 125 VAL B C 1
ATOM 2506 O O . VAL B 1 125 ? -6.77 -24.266 -20.594 1 92.12 125 VAL B O 1
ATOM 2509 N N . THR B 1 126 ? -8.258 -25.484 -19.453 1 91.81 126 THR B N 1
ATOM 2510 C CA . THR B 1 126 ? -7.258 -26.375 -18.875 1 91.81 126 THR B CA 1
ATOM 2511 C C . THR B 1 126 ? -6.633 -27.266 -19.953 1 91.81 126 THR B C 1
ATOM 2513 O O . THR B 1 126 ? -5.578 -27.875 -19.734 1 91.81 126 THR B O 1
ATOM 2516 N N . LYS B 1 127 ? -7.258 -27.297 -21.094 1 90.56 127 LYS B N 1
ATOM 2517 C CA . LYS B 1 127 ? -6.77 -28.094 -22.219 1 90.56 127 LYS B CA 1
ATOM 2518 C C . LYS B 1 127 ? -5.898 -27.25 -23.156 1 90.56 127 LYS B C 1
ATOM 2520 O O . LYS B 1 127 ? -5.309 -27.781 -24.094 1 90.56 127 LYS B O 1
ATOM 2525 N N . THR B 1 128 ? -5.906 -26.047 -22.953 1 87.88 128 THR B N 1
ATOM 2526 C CA . THR B 1 128 ? -5.172 -25.109 -23.812 1 87.88 128 THR B CA 1
ATOM 2527 C C . THR B 1 128 ? -3.736 -24.953 -23.312 1 87.88 128 THR B C 1
ATOM 2529 O O . THR B 1 128 ? -3.486 -24.906 -22.109 1 87.88 128 THR B O 1
ATOM 2532 N N . THR B 1 129 ? -2.809 -25.031 -24.266 1 84.94 129 THR B N 1
ATOM 2533 C CA . THR B 1 129 ? -1.414 -24.75 -23.938 1 84.94 129 THR B CA 1
ATOM 2534 C C . THR B 1 129 ? -1.12 -23.266 -24.047 1 84.94 129 THR B C 1
ATOM 2536 O O . THR B 1 129 ? -1.581 -22.609 -24.984 1 84.94 129 THR B O 1
ATOM 2539 N N . PHE B 1 130 ? -0.507 -22.734 -23.078 1 90.38 130 PHE B N 1
ATOM 2540 C CA . PHE B 1 130 ? -0.154 -21.328 -23.094 1 90.38 130 PHE B CA 1
ATOM 2541 C C . PHE B 1 130 ? 1.35 -21.141 -23.25 1 90.38 130 PHE B C 1
ATOM 2543 O O . PHE B 1 130 ? 2.123 -21.453 -22.344 1 90.38 130 PHE B O 1
ATOM 2550 N N . ASN B 1 131 ? 1.833 -20.578 -24.312 1 93.94 131 ASN B N 1
ATOM 2551 C CA . ASN B 1 131 ? 3.238 -20.438 -24.672 1 93.94 131 ASN B CA 1
ATOM 2552 C C . ASN B 1 131 ? 3.967 -19.469 -23.734 1 93.94 131 ASN B C 1
ATOM 2554 O O . ASN B 1 131 ? 5.18 -19.578 -23.547 1 93.94 131 ASN B O 1
ATOM 2558 N N . PHE B 1 132 ? 3.229 -18.578 -23.234 1 96.06 132 PHE B N 1
ATOM 2559 C CA . PHE B 1 132 ? 3.832 -17.578 -22.359 1 96.06 132 PHE B CA 1
ATOM 2560 C C . PHE B 1 132 ? 4.633 -18.234 -21.25 1 96.06 132 PHE B C 1
ATOM 2562 O O . PHE B 1 132 ? 5.793 -17.891 -21.031 1 96.06 132 PHE B O 1
ATOM 2569 N N . ALA B 1 133 ? 4.02 -19.203 -20.609 1 95.25 133 ALA B N 1
ATOM 2570 C CA . ALA B 1 133 ? 4.648 -19.875 -19.469 1 95.25 133 ALA B CA 1
ATOM 2571 C C . ALA B 1 133 ? 5.754 -20.812 -19.938 1 95.25 133 ALA B C 1
ATOM 2573 O O . ALA B 1 133 ? 6.855 -2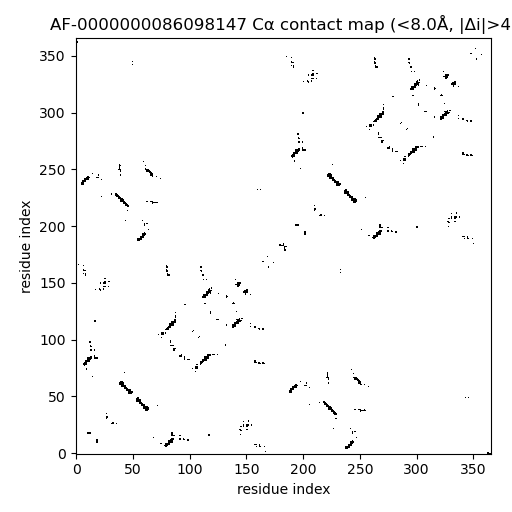0.812 -19.375 1 95.25 133 ALA B O 1
ATOM 2574 N N . SER B 1 134 ? 5.484 -21.547 -20.969 1 93.94 134 SER B N 1
ATOM 2575 C CA . SER B 1 134 ? 6.418 -22.562 -21.438 1 93.94 134 SER B CA 1
ATOM 2576 C C . SER B 1 134 ? 7.691 -21.938 -22 1 93.94 134 SER B C 1
ATOM 2578 O O . SER B 1 134 ? 8.797 -22.406 -21.719 1 93.94 134 SER B O 1
ATOM 2580 N N . LYS B 1 135 ? 7.605 -20.875 -22.703 1 94.69 135 LYS B N 1
ATOM 2581 C CA . LYS B 1 135 ? 8.75 -20.188 -23.312 1 94.69 135 LYS B CA 1
ATOM 2582 C C . LYS B 1 135 ? 9.688 -19.641 -22.234 1 94.69 135 LYS B C 1
ATOM 2584 O O . LYS B 1 135 ? 10.891 -19.5 -22.469 1 94.69 135 LYS B O 1
ATOM 2589 N N . ARG B 1 136 ? 9.172 -19.391 -21.062 1 94.25 136 ARG B N 1
ATOM 2590 C CA . ARG B 1 136 ? 9.945 -18.766 -20 1 94.25 136 ARG B CA 1
ATOM 2591 C C . ARG B 1 136 ? 10.242 -19.75 -18.875 1 94.25 136 ARG B C 1
ATOM 2593 O O . ARG B 1 136 ? 10.797 -19.359 -17.844 1 94.25 136 ARG B O 1
ATOM 2600 N N . GLU B 1 137 ? 9.75 -21 -19.094 1 94.31 137 GLU B N 1
ATOM 2601 C CA . GLU B 1 137 ? 9.953 -22.078 -18.125 1 94.31 137 GLU B CA 1
ATOM 2602 C C . GLU B 1 137 ? 9.344 -21.719 -16.781 1 94.31 137 GLU B C 1
ATOM 2604 O O . GLU B 1 137 ? 9.977 -21.906 -15.734 1 94.31 137 GLU B O 1
ATOM 2609 N N . LEU B 1 138 ? 8.227 -21.062 -16.875 1 96.81 138 LEU B N 1
ATOM 2610 C CA . LEU B 1 138 ? 7.48 -20.75 -15.656 1 96.81 138 LEU B CA 1
ATOM 2611 C C . LEU B 1 138 ? 6.418 -21.812 -15.383 1 96.81 138 LEU B C 1
ATOM 2613 O O . LEU B 1 138 ? 5.734 -22.25 -16.312 1 96.81 138 LEU B O 1
ATOM 2617 N N . PRO B 1 139 ? 6.305 -22.266 -14.125 1 97.25 139 PRO B N 1
ATOM 2618 C CA . PRO B 1 139 ? 5.203 -23.172 -13.812 1 97.25 139 PRO B CA 1
ATOM 2619 C C . PRO B 1 139 ? 3.832 -22.562 -14.078 1 97.25 139 PRO B C 1
ATOM 2621 O O . PRO B 1 139 ? 3.629 -21.359 -13.828 1 97.25 139 PRO B O 1
ATOM 2624 N N . LEU B 1 140 ? 2.93 -23.359 -14.641 1 97.69 140 LEU B N 1
ATOM 2625 C CA . LEU B 1 140 ? 1.571 -22.922 -14.938 1 97.69 140 LEU B CA 1
ATOM 2626 C C . LEU B 1 140 ? 0.552 -23.719 -14.141 1 97.69 140 LEU B C 1
ATOM 2628 O O . LEU B 1 140 ? 0.612 -24.953 -14.102 1 97.69 140 LEU B O 1
ATOM 2632 N N . TYR B 1 141 ? -0.347 -23 -13.453 1 97.62 141 TYR B N 1
ATOM 2633 C CA . TYR B 1 141 ? -1.401 -23.641 -12.664 1 97.62 141 TYR B CA 1
ATOM 2634 C C . TYR B 1 141 ? -2.779 -23.188 -13.141 1 97.62 141 TYR B C 1
ATOM 2636 O O . TYR B 1 141 ? -2.99 -22.016 -13.438 1 97.62 141 TYR B O 1
ATOM 2644 N N . TYR B 1 142 ? -3.664 -24.172 -13.297 1 97.75 142 TYR B N 1
ATOM 2645 C CA . TYR B 1 142 ? -5.078 -23.891 -13.523 1 97.75 142 TYR B CA 1
ATOM 2646 C C . TYR B 1 142 ? -5.859 -23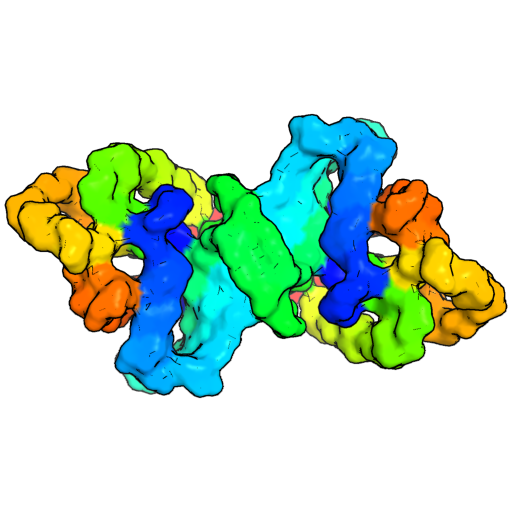.953 -12.219 1 97.75 142 TYR B C 1
ATOM 2648 O O . TYR B 1 142 ? -5.895 -25 -11.562 1 97.75 142 TYR B O 1
ATOM 2656 N N . VAL B 1 143 ? -6.461 -22.75 -11.875 1 97.88 143 VAL B N 1
ATOM 2657 C CA . VAL B 1 143 ? -7.027 -22.688 -10.531 1 97.88 143 VAL B CA 1
ATOM 2658 C C . VAL B 1 143 ? -8.422 -22.062 -10.586 1 97.88 143 VAL B C 1
ATOM 2660 O O . VAL B 1 143 ? -8.797 -21.469 -11.594 1 97.88 143 VAL B O 1
ATOM 2663 N N . SER B 1 144 ? -9.203 -22.266 -9.5 1 97.56 144 SER B N 1
ATOM 2664 C CA . SER B 1 144 ? -10.453 -21.547 -9.258 1 97.56 144 SER B CA 1
ATOM 2665 C C . SER B 1 144 ? -10.516 -21 -7.836 1 97.56 144 SER B C 1
ATOM 2667 O O . SER B 1 144 ? -10.625 -21.766 -6.875 1 97.56 144 SER B O 1
ATOM 2669 N N . ALA B 1 145 ? -10.422 -19.688 -7.723 1 96.19 145 ALA B N 1
ATOM 2670 C CA . ALA B 1 145 ? -10.602 -19.062 -6.41 1 96.19 145 ALA B CA 1
ATOM 2671 C C . ALA B 1 145 ? -11.992 -19.344 -5.852 1 96.19 145 ALA B C 1
ATOM 2673 O O . ALA B 1 145 ? -12.18 -19.406 -4.633 1 96.19 145 ALA B O 1
ATOM 2674 N N . ALA B 1 146 ? -12.992 -19.531 -6.703 1 94.88 146 ALA B N 1
ATOM 2675 C CA . ALA B 1 146 ? -14.391 -19.703 -6.316 1 94.88 146 ALA B CA 1
ATOM 2676 C C . ALA B 1 146 ? -14.578 -21 -5.523 1 94.88 146 ALA B C 1
ATOM 2678 O O . ALA B 1 146 ? -15.258 -21.016 -4.5 1 94.88 146 ALA B O 1
ATOM 2679 N N . ASP B 1 147 ? -13.836 -22.047 -5.949 1 94.19 147 ASP B N 1
ATOM 2680 C CA . ASP B 1 147 ? -14.086 -23.312 -5.266 1 94.19 147 ASP B CA 1
ATOM 2681 C C . ASP B 1 147 ? -12.797 -23.891 -4.672 1 94.19 147 ASP B C 1
ATOM 2683 O O . ASP B 1 147 ? -12.812 -24.953 -4.043 1 94.19 147 ASP B O 1
ATOM 2687 N N . GLY B 1 148 ? -11.711 -23.266 -4.875 1 95.56 148 GLY B N 1
ATOM 2688 C CA . GLY B 1 148 ? -10.469 -23.625 -4.203 1 95.56 148 GLY B CA 1
ATOM 2689 C C . GLY B 1 148 ? -9.625 -24.609 -4.992 1 95.56 148 GLY B C 1
ATOM 2690 O O . GLY B 1 148 ? -8.539 -24.984 -4.551 1 95.56 148 GLY B O 1
ATOM 2691 N N . THR B 1 149 ? -10.047 -24.891 -6.207 1 96.12 149 THR B N 1
ATOM 2692 C CA . THR B 1 149 ? -9.312 -25.859 -7.016 1 96.12 149 THR B CA 1
ATOM 2693 C C . THR B 1 149 ? -7.887 -25.391 -7.273 1 96.12 149 THR B C 1
ATOM 2695 O O . THR B 1 149 ? -7.672 -24.328 -7.855 1 96.12 149 THR B O 1
ATOM 2698 N N . ASN B 1 150 ? -6.879 -26.125 -6.84 1 96.69 150 ASN B N 1
ATOM 2699 C CA . ASN B 1 150 ? -5.445 -26.016 -7.109 1 96.69 150 ASN B CA 1
ATOM 2700 C C . ASN B 1 150 ? -4.859 -24.734 -6.535 1 96.69 150 ASN B C 1
ATOM 2702 O O . ASN B 1 150 ? -3.709 -24.391 -6.812 1 96.69 150 ASN B O 1
ATOM 2706 N N . VAL B 1 151 ? -5.586 -24 -5.719 1 97.38 151 VAL B N 1
ATOM 2707 C CA . VAL B 1 151 ? -5.121 -22.734 -5.172 1 97.38 151 VAL B CA 1
ATOM 2708 C C . VAL B 1 151 ? -4.031 -22.984 -4.129 1 97.38 151 VAL B C 1
ATOM 2710 O O . VAL B 1 151 ? -2.953 -22.391 -4.191 1 97.38 151 VAL B O 1
ATOM 2713 N N . VAL B 1 152 ? -4.27 -23.906 -3.26 1 94.25 152 VAL B N 1
ATOM 2714 C CA . VAL B 1 152 ? -3.326 -24.188 -2.184 1 94.25 152 VAL B CA 1
ATOM 2715 C C . VAL B 1 152 ? -2 -24.672 -2.771 1 94.25 152 VAL B C 1
ATOM 2717 O O . VAL B 1 152 ? -0.932 -24.203 -2.363 1 94.25 152 VAL B O 1
ATOM 2720 N N . LYS B 1 153 ? -2.076 -25.469 -3.719 1 95.88 153 LYS B N 1
ATOM 2721 C CA . LYS B 1 153 ? -0.865 -25.969 -4.355 1 95.88 153 LYS B CA 1
ATOM 2722 C C . LYS B 1 153 ? -0.073 -24.844 -5.012 1 95.88 153 LYS B C 1
ATOM 2724 O O . LYS B 1 153 ? 1.138 -24.734 -4.809 1 95.88 153 LYS B O 1
ATOM 2729 N N . ALA B 1 154 ? -0.723 -24.047 -5.824 1 97.38 154 ALA B N 1
ATOM 2730 C CA . ALA B 1 154 ? -0.067 -22.953 -6.543 1 97.38 154 ALA B CA 1
ATOM 2731 C C . ALA B 1 154 ? 0.629 -22 -5.578 1 97.38 154 ALA B C 1
ATOM 2733 O O . ALA B 1 154 ? 1.802 -21.672 -5.762 1 97.38 154 ALA B O 1
ATOM 2734 N N . PHE B 1 155 ? -0.049 -21.641 -4.508 1 96.81 155 PHE B N 1
ATOM 2735 C CA . PHE B 1 155 ? 0.494 -20.672 -3.564 1 96.81 155 PHE B CA 1
ATOM 2736 C C . PHE B 1 155 ? 1.603 -21.281 -2.725 1 96.81 155 PHE B C 1
ATOM 2738 O O . PHE B 1 155 ? 2.588 -20.625 -2.396 1 96.81 155 PHE B O 1
ATOM 2745 N N . THR B 1 156 ? 1.452 -22.516 -2.395 1 93.88 156 THR B N 1
ATOM 2746 C CA . THR B 1 156 ? 2.5 -23.219 -1.651 1 93.88 156 THR B CA 1
ATOM 2747 C C . THR B 1 156 ? 3.781 -23.297 -2.475 1 93.88 156 THR B C 1
ATOM 2749 O O . THR B 1 156 ? 4.875 -23.047 -1.96 1 93.88 156 THR B O 1
ATOM 2752 N N . ASP B 1 157 ? 3.629 -23.625 -3.705 1 95.94 157 ASP B N 1
ATOM 2753 C CA . ASP B 1 157 ? 4.797 -23.688 -4.582 1 95.94 157 ASP B CA 1
ATOM 2754 C C . ASP B 1 157 ? 5.449 -22.312 -4.73 1 95.94 157 ASP B C 1
ATOM 2756 O O . ASP B 1 157 ? 6.68 -22.203 -4.719 1 95.94 157 ASP B O 1
ATOM 2760 N N . ALA B 1 158 ? 4.621 -21.312 -4.895 1 97 158 ALA B N 1
ATOM 2761 C CA . ALA B 1 158 ? 5.148 -19.953 -4.973 1 97 158 ALA B CA 1
ATOM 2762 C C . ALA B 1 158 ? 5.93 -19.594 -3.711 1 97 158 ALA B C 1
ATOM 2764 O O . ALA B 1 158 ? 6.996 -18.969 -3.787 1 97 158 ALA B O 1
ATOM 2765 N N . LEU B 1 159 ? 5.414 -20.016 -2.576 1 95.19 159 LEU B N 1
ATOM 2766 C CA . LEU B 1 159 ? 6.039 -19.688 -1.303 1 95.19 159 LEU B CA 1
ATOM 2767 C C . LEU B 1 159 ? 7.379 -20.406 -1.153 1 95.19 159 LEU B C 1
ATOM 2769 O O . LEU B 1 159 ? 8.336 -19.828 -0.616 1 95.19 159 LEU B O 1
ATOM 2773 N N . LYS B 1 160 ? 7.422 -21.562 -1.623 1 94.12 160 LYS B N 1
ATOM 2774 C CA . LYS B 1 160 ? 8.688 -22.281 -1.592 1 94.12 160 LYS B CA 1
ATOM 2775 C C . LYS B 1 160 ? 9.742 -21.594 -2.461 1 94.12 160 LYS B C 1
ATOM 2777 O O . LYS B 1 160 ? 10.898 -21.453 -2.055 1 94.12 160 LYS B O 1
ATOM 2782 N N . LEU B 1 161 ? 9.312 -21.188 -3.619 1 95.38 161 LEU B N 1
ATOM 2783 C CA . LEU B 1 161 ? 10.203 -20.453 -4.5 1 95.38 161 LEU B CA 1
ATOM 2784 C C . LEU B 1 161 ? 10.648 -19.141 -3.852 1 95.38 161 LEU B C 1
ATOM 2786 O O . LEU B 1 161 ? 11.828 -18.781 -3.914 1 95.38 161 LEU B O 1
ATOM 2790 N N . ALA B 1 162 ? 9.703 -18.484 -3.219 1 95.75 162 ALA B N 1
ATOM 2791 C CA . ALA B 1 162 ? 9.984 -17.203 -2.57 1 95.75 162 ALA B CA 1
ATOM 2792 C C . ALA B 1 162 ? 10.984 -17.375 -1.434 1 95.75 162 ALA B C 1
ATOM 2794 O O . ALA B 1 162 ? 11.898 -16.562 -1.275 1 95.75 162 ALA B O 1
ATOM 2795 N N . LYS B 1 163 ? 10.75 -18.406 -0.667 1 93.56 163 LYS B N 1
ATOM 2796 C CA . LYS B 1 163 ? 11.656 -18.672 0.446 1 93.56 163 LYS B CA 1
ATOM 2797 C C . LYS B 1 163 ? 13.078 -18.922 -0.052 1 93.56 163 LYS B C 1
ATOM 2799 O O . LYS B 1 163 ? 14.039 -18.406 0.524 1 93.56 163 LYS B O 1
ATOM 2804 N N . LYS B 1 164 ? 13.195 -19.672 -1.055 1 92.56 164 LYS B N 1
ATOM 2805 C CA . LYS B 1 164 ? 14.508 -19.938 -1.634 1 92.56 164 LYS B CA 1
ATOM 2806 C C . LYS B 1 164 ? 15.18 -18.656 -2.098 1 92.56 164 LYS B C 1
ATOM 2808 O O . LYS B 1 164 ? 16.391 -18.469 -1.887 1 92.56 164 LYS B O 1
ATOM 2813 N N . CYS B 1 165 ? 14.414 -17.828 -2.684 1 92.5 165 CYS B N 1
ATOM 2814 C CA . CYS B 1 165 ? 14.93 -16.547 -3.156 1 92.5 165 CYS B CA 1
ATOM 2815 C C . CYS B 1 165 ? 15.383 -15.68 -1.988 1 92.5 165 CYS B C 1
ATOM 2817 O O . CYS B 1 165 ? 16.453 -15.078 -2.033 1 92.5 165 CYS B O 1
ATOM 2819 N N . ARG B 1 166 ? 14.531 -15.602 -1.001 1 88.31 166 ARG B N 1
ATOM 2820 C CA . ARG B 1 166 ? 14.844 -14.812 0.185 1 88.31 166 ARG B CA 1
ATOM 2821 C C . ARG B 1 166 ? 16.125 -15.305 0.842 1 88.31 166 ARG B C 1
ATOM 2823 O O . ARG B 1 166 ? 16.953 -14.5 1.278 1 88.31 166 ARG B O 1
ATOM 2830 N N . ASP B 1 167 ? 16.281 -16.609 0.887 1 88.31 167 ASP B N 1
ATOM 2831 C CA . ASP B 1 167 ? 17.406 -17.219 1.58 1 88.31 167 ASP B CA 1
ATOM 2832 C C . ASP B 1 167 ? 18.688 -17.141 0.739 1 88.31 167 ASP B C 1
ATOM 2834 O O . ASP B 1 167 ? 19.797 -17.234 1.269 1 88.31 167 ASP B O 1
ATOM 2838 N N . ASN B 1 168 ? 18.547 -17.031 -0.553 1 84.44 168 ASN B N 1
ATOM 2839 C CA . ASN B 1 168 ? 19.672 -16.922 -1.477 1 84.44 168 ASN B CA 1
ATOM 2840 C C . ASN B 1 168 ? 19.531 -15.719 -2.4 1 84.44 168 ASN B C 1
ATOM 2842 O O . ASN B 1 168 ? 19.297 -15.875 -3.6 1 84.44 168 ASN B O 1
ATOM 2846 N N . PRO B 1 169 ? 19.672 -14.547 -1.663 1 71.69 169 PRO B N 1
ATOM 2847 C CA . PRO B 1 169 ? 19.484 -13.359 -2.502 1 71.69 169 PRO B CA 1
ATOM 2848 C C . PRO B 1 169 ? 20.547 -13.242 -3.598 1 71.69 169 PRO B C 1
ATOM 2850 O O . PRO B 1 169 ? 21.703 -13.641 -3.398 1 71.69 169 PRO B O 1
ATOM 2853 N N . GLU B 1 170 ? 20.172 -13.344 -4.832 1 58.78 170 GLU B N 1
ATOM 2854 C CA . GLU B 1 170 ? 21.172 -13.164 -5.887 1 58.78 170 GLU B CA 1
ATOM 2855 C C . GLU B 1 170 ? 22 -11.906 -5.66 1 58.78 170 GLU B C 1
ATOM 2857 O O . GLU B 1 170 ? 21.484 -10.906 -5.137 1 58.78 170 GLU B O 1
ATOM 2862 N N . LYS B 1 171 ? 23.234 -12.047 -5.629 1 50.56 171 LYS B N 1
ATOM 2863 C CA . LYS B 1 171 ? 24.266 -11.023 -5.473 1 50.56 171 LYS B CA 1
ATOM 2864 C C . LYS B 1 171 ? 23.828 -9.711 -6.133 1 50.56 171 LYS B C 1
ATOM 2866 O O . LYS B 1 171 ? 24.312 -8.641 -5.762 1 50.56 171 LYS B O 1
ATOM 2871 N N . GLU B 1 172 ? 23.031 -9.742 -7.066 1 46.34 172 GLU B N 1
ATOM 2872 C CA . GLU B 1 172 ? 22.875 -8.562 -7.91 1 46.34 172 GLU B CA 1
ATOM 2873 C C . GLU B 1 172 ? 22.016 -7.5 -7.219 1 46.34 172 GLU B C 1
ATOM 2875 O O . GLU B 1 172 ? 22.281 -6.305 -7.355 1 46.34 172 GLU B O 1
ATOM 2880 N N . PHE B 1 173 ? 20.984 -7.871 -6.555 1 45.19 173 PHE B N 1
ATOM 2881 C CA . PHE B 1 173 ? 20.094 -6.859 -5.992 1 45.19 173 PHE B CA 1
ATOM 2882 C C . PHE B 1 173 ? 20.781 -6.113 -4.855 1 45.19 173 PHE B C 1
ATOM 2884 O O . PHE B 1 173 ? 20.609 -4.898 -4.707 1 45.19 173 PHE B O 1
ATOM 2891 N N . VAL B 1 174 ? 21.578 -6.762 -4.055 1 42.62 174 VAL B N 1
ATOM 2892 C CA . VAL B 1 174 ? 22.375 -6.062 -3.041 1 42.62 174 VAL B CA 1
ATOM 2893 C C . VAL B 1 174 ? 23.25 -5.012 -3.707 1 42.62 174 VAL B C 1
ATOM 2895 O O . VAL B 1 174 ? 23.406 -3.9 -3.189 1 42.62 174 VAL B O 1
ATOM 2898 N N . ASP B 1 175 ? 23.734 -5.379 -4.762 1 44.81 175 ASP B N 1
ATOM 2899 C CA . ASP B 1 175 ? 24.609 -4.438 -5.449 1 44.81 175 ASP B CA 1
ATOM 2900 C C . ASP B 1 175 ? 23.828 -3.219 -5.938 1 44.81 175 ASP B C 1
ATOM 2902 O O . ASP B 1 175 ? 24.328 -2.094 -5.898 1 44.81 175 ASP B O 1
ATOM 2906 N N . ASP B 1 176 ? 22.672 -3.396 -6.336 1 42.38 176 ASP B N 1
ATOM 2907 C CA . ASP B 1 176 ? 21.875 -2.285 -6.859 1 42.38 176 ASP B CA 1
ATOM 2908 C C . ASP B 1 176 ? 21.391 -1.374 -5.734 1 42.38 176 ASP B C 1
ATOM 2910 O O . ASP B 1 176 ? 21.406 -0.149 -5.871 1 42.38 176 ASP B O 1
ATOM 2914 N N . VAL B 1 177 ? 20.969 -1.956 -4.668 1 40.97 177 VAL B N 1
ATOM 2915 C CA . VAL B 1 177 ? 20.594 -1.16 -3.502 1 40.97 177 VAL B CA 1
ATOM 2916 C C . VAL B 1 177 ? 21.828 -0.427 -2.971 1 40.97 177 VAL B C 1
ATOM 2918 O O . VAL B 1 177 ? 21.75 0.755 -2.629 1 40.97 177 VAL B O 1
ATOM 2921 N N . LEU B 1 178 ? 22.938 -1.151 -2.977 1 43.44 178 LEU B N 1
ATOM 2922 C CA . LEU B 1 178 ? 24.188 -0.489 -2.596 1 43.44 178 LEU B CA 1
ATOM 2923 C C . LEU B 1 178 ? 24.547 0.605 -3.596 1 43.44 178 LEU B C 1
ATOM 2925 O O . LEU B 1 178 ? 25.047 1.665 -3.209 1 43.44 178 LEU B O 1
ATOM 2929 N N . GLU B 1 179 ? 24.312 0.363 -4.77 1 45.12 179 GLU B N 1
ATOM 2930 C CA . GLU B 1 179 ? 24.578 1.363 -5.797 1 45.12 179 GLU B CA 1
ATOM 2931 C C . GLU B 1 179 ? 23.609 2.545 -5.684 1 45.12 179 GLU B C 1
ATOM 2933 O O . GLU B 1 179 ? 24.016 3.695 -5.883 1 45.12 179 GLU B O 1
ATOM 2938 N N . LEU B 1 180 ? 22.391 2.328 -5.328 1 40.31 180 LEU B N 1
ATOM 2939 C CA . LEU B 1 180 ? 21.406 3.393 -5.145 1 40.31 180 LEU B CA 1
ATOM 2940 C C . LEU B 1 180 ? 21.703 4.191 -3.877 1 40.31 180 LEU B C 1
ATOM 2942 O O . LEU B 1 180 ? 21.453 5.395 -3.824 1 40.31 180 LEU B O 1
ATOM 2946 N N . LEU B 1 181 ? 22.234 3.545 -2.881 1 38.31 181 LEU B N 1
ATOM 2947 C CA . LEU B 1 181 ? 22.688 4.266 -1.697 1 38.31 181 LEU B CA 1
ATOM 2948 C C . LEU B 1 181 ? 23.969 5.047 -1.998 1 38.31 181 LEU B C 1
ATOM 2950 O O . LEU B 1 181 ? 24.344 5.945 -1.241 1 38.31 181 LEU B O 1
ATOM 2954 N N . LYS B 1 182 ? 24.812 4.629 -2.92 1 40.88 182 LYS B N 1
ATOM 2955 C CA . LYS B 1 182 ? 26.062 5.301 -3.258 1 40.88 182 LYS B CA 1
ATOM 2956 C C . LYS B 1 182 ? 25.812 6.539 -4.117 1 40.88 182 LYS B C 1
ATOM 2958 O O . LYS B 1 182 ? 26.641 7.445 -4.168 1 40.88 182 LYS B O 1
ATOM 2963 N N . ASP B 1 183 ? 24.812 6.539 -5.012 1 38.09 183 ASP B N 1
ATOM 2964 C CA . ASP B 1 183 ? 24.625 7.734 -5.832 1 38.09 183 ASP B CA 1
ATOM 2965 C C . ASP B 1 183 ? 23.734 8.758 -5.113 1 38.09 183 ASP B C 1
ATOM 2967 O O . ASP B 1 183 ? 22.75 8.398 -4.484 1 38.09 183 ASP B O 1
#